Protein AF-0000000085154734 (afdb_homodimer)

Secondary structure (DSSP, 8-state):
-----SS-SSEEEEEEE--GGGB-TTSPBPHHHHHHHHHHHHHHHHHHHHSSEEEEEEE--EEE-SPPPTTPEEEEEEEEEEE-SSEEEEEEEEEEE---SS--TTTT-EEEEEEEEEEEEEE-TTS-B----TTSHHHHHHHHHS--/-----SS-SSEEEEEEE--GGGB-TTSPBPHHHHHHHHHHHHHHHHHHHHSSEEEEEEE--EEE-SPPPTTPEEEEEEEEEEE-SSEEEEEEEEEEE---SS--TTTT-EEEEEEEEEEEEEE-TTS-B----TTSHHHHHHHHHS--

Nearest PDB structures (foldseek):
  3bjk-assembly1_D  TM=9.223E-01  e=1.654E-17  Haemophilus influenzae Rd KW20
  1yli-assembly1_B  TM=9.249E-01  e=3.839E-17  Haemophilus influenzae
  3bjk-assembly1_F  TM=9.112E-01  e=1.849E-16  Haemophilus influenzae Rd KW20
  5dm5-assembly1_B  TM=9.601E-01  e=2.187E-15  Yersinia pestis
  2eis-assembly1_A  TM=9.337E-01  e=2.308E-11  Thermus thermophilus HB8

pLDDT: mean 90.32, std 15.54, range [29.62, 98.88]

Radius of gyration: 20.27 Å; Cα contacts (8 Å, |Δi|>4): 677; chains: 2; bounding box: 64×59×40 Å

Foldseek 3Di:
DPPPPQDDPADWQDKDFAAQVQDDPVQFRDPVVVVVRQVVSVQSLVCLQQVAHKDWDDKDDKDFDDTDHGGWIKTKGWDWDDDDFFKTKIKIWIKTQQCPPPPDPCRGRIDTGMIIIIMMGGAHPVRHGHTRDCPDPSNVVVVVPPDD/DPPPPQDDPADWQDKDFAAQVQDDPVQFRDPVVVVVRQVVSVQSLVCLQQVAHKDWDDKPDKDFDDTDHGGWIKTKGWDWDDDDFFKTKIKIWIKTQQCPPPPDPCNGRIDTGMIIIIMMGGAHPVRHGHTRDCPDPSNVVVVVPPDD

Sequence (296 aa):
MEEQPYAPAGELLLRTLAMPSDTNPNGDIFGGWIMSQMDIAGGILAKEISCARTVTVAVDSIVFIKPVSVGDVVCCHGKVIHIGTTSMKINLEVWTKKTSASGTAHAHERFLVTKAAFTYVAIDAMGKKQVIDKESPCFQEFMQNLPLMEEQPYAPAGELLLRTLAMPSDTNPNGDIFGGWIMSQMDIAGGILAKEISCARTVTVAVDSIVFIKPVSVGDVVCCHGKVIHIGTTSMKINLEVWTKKTSASGTAHAHERFLVTKAAFTYVAIDAMGKKQVIDKESPCFQEFMQNLPL

Solvent-accessible surface area (backbone atoms only — not comparable to full-atom values): 15811 Å² total; per-residue (Å²): 125,81,78,67,72,96,59,84,61,57,47,85,58,40,77,47,70,41,46,78,88,48,32,45,99,86,60,44,49,36,61,16,53,55,47,25,52,48,41,53,30,52,47,51,53,51,28,50,37,46,68,41,51,66,45,65,43,34,32,48,48,35,46,47,71,44,89,62,50,66,64,28,36,41,34,31,19,37,34,81,74,45,76,59,62,38,37,35,34,34,38,35,34,34,33,35,40,40,68,50,84,62,87,50,91,68,42,74,47,66,46,69,25,36,47,36,40,37,31,34,33,31,28,48,98,84,69,43,80,33,72,51,47,74,80,35,70,34,25,46,52,46,61,69,65,47,85,127,125,82,79,67,72,96,58,84,60,58,47,84,58,39,76,47,70,39,46,78,88,46,32,46,98,88,61,45,49,36,62,17,54,55,49,23,52,46,42,52,30,51,48,53,53,52,28,49,37,47,68,40,51,65,44,63,42,33,32,48,49,34,48,48,72,43,88,62,52,66,65,27,36,39,35,32,19,38,34,79,74,44,76,58,63,38,36,36,34,35,39,35,34,34,32,33,39,40,68,49,84,62,87,50,90,67,42,73,46,67,46,68,26,35,48,36,40,37,30,33,34,29,27,48,97,85,69,41,78,35,72,51,48,75,81,36,69,34,26,46,52,46,61,69,65,49,86,126

InterPro domains:
  IPR006683 Thioesterase domain [PF03061] (26-99)
  IPR029069 HotDog domain superfamily [SSF54637] (8-137)
  IPR033120 Hotdog acyl-CoA thioesterase (ACOT)-type domain [PS51770] (8-126)
  IPR040170 Cytosolic acyl coenzyme A thioester hydrolase [PTHR11049] (13-132)

Organism: Desulfotalea psychrophila (strain LSv54 / DSM 12343) (NCBI:txid177439)

Structure (mmCIF, N/CA/C/O backbone):
data_AF-0000000085154734-model_v1
#
loop_
_entity.id
_entity.type
_entity.pdbx_description
1 polymer 'Probable acyl CoA thioester hydrolase'
#
loop_
_atom_site.group_PDB
_atom_site.id
_atom_site.type_symbol
_atom_site.label_atom_id
_atom_site.label_alt_id
_atom_site.label_comp_id
_atom_site.label_asym_id
_atom_site.label_entity_id
_atom_site.label_seq_id
_atom_site.pdbx_PDB_ins_code
_atom_site.Cartn_x
_atom_site.Cartn_y
_atom_site.Cartn_z
_atom_site.occupancy
_atom_site.B_iso_or_equiv
_atom_site.auth_seq_id
_atom_site.auth_comp_id
_atom_site.auth_asym_id
_atom_site.auth_atom_id
_atom_site.pdbx_PDB_model_num
ATOM 1 N N . MET A 1 1 ? 17.969 2.697 -22 1 29.62 1 MET A N 1
ATOM 2 C CA . MET A 1 1 ? 17.5 2.396 -20.641 1 29.62 1 MET A CA 1
ATOM 3 C C . MET A 1 1 ? 17.891 3.512 -19.672 1 29.62 1 MET A C 1
ATOM 5 O O . MET A 1 1 ? 19.062 3.83 -19.516 1 29.62 1 MET A O 1
ATOM 9 N N . GLU A 1 2 ? 17.281 4.516 -19.469 1 37.12 2 GLU A N 1
ATOM 10 C CA . GLU A 1 2 ? 17.797 5.664 -18.734 1 37.12 2 GLU A CA 1
ATOM 11 C C . GLU A 1 2 ? 18.469 5.227 -17.438 1 37.12 2 GLU A C 1
ATOM 13 O O . GLU A 1 2 ? 17.984 4.332 -16.75 1 37.12 2 GLU A O 1
ATOM 18 N N . GLU A 1 3 ? 19.703 5.34 -17.281 1 42 3 GLU A N 1
ATOM 19 C CA . GLU A 1 3 ? 20.547 4.996 -16.141 1 42 3 GLU A CA 1
ATOM 20 C C . GLU A 1 3 ? 19.922 5.488 -14.836 1 42 3 GLU A C 1
ATOM 22 O O . GLU A 1 3 ? 19.625 6.676 -14.695 1 42 3 GLU A O 1
ATOM 27 N N . GLN A 1 4 ? 18.875 4.844 -14.289 1 51.34 4 GLN A N 1
ATOM 28 C CA . GLN A 1 4 ? 18.312 5.203 -12.984 1 51.34 4 GLN 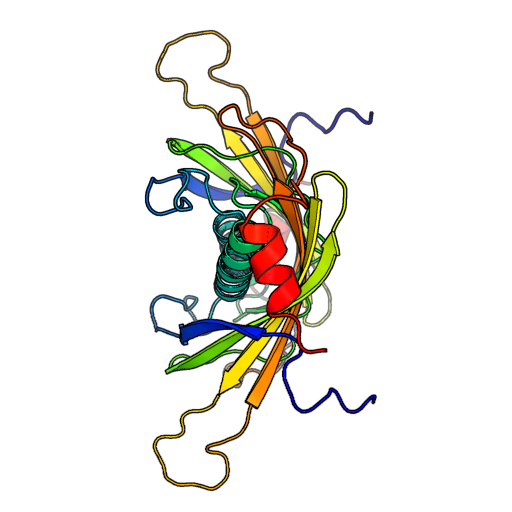A CA 1
ATOM 29 C C . GLN A 1 4 ? 19.391 5.727 -12.047 1 51.34 4 GLN A C 1
ATOM 31 O O . GLN A 1 4 ? 20.484 5.168 -11.984 1 51.34 4 GLN A O 1
ATOM 36 N N . PRO A 1 5 ? 19.281 6.98 -11.75 1 56.91 5 PRO A N 1
ATOM 37 C CA . PRO A 1 5 ? 20.297 7.465 -10.812 1 56.91 5 PRO A CA 1
ATOM 38 C C . PRO A 1 5 ? 20.609 6.453 -9.711 1 56.91 5 PRO A C 1
ATOM 40 O O . PRO A 1 5 ? 19.719 5.703 -9.289 1 56.91 5 PRO A O 1
ATOM 43 N N . TYR A 1 6 ? 21.875 6.039 -9.516 1 65.62 6 TYR A N 1
ATOM 44 C CA . TYR A 1 6 ? 22.438 5.09 -8.562 1 65.62 6 TYR A CA 1
ATOM 45 C C . TYR A 1 6 ? 22.266 5.598 -7.133 1 65.62 6 TYR A C 1
ATOM 47 O O . TYR A 1 6 ? 22.875 5.051 -6.203 1 65.62 6 TYR A O 1
ATOM 55 N N . ALA A 1 7 ? 21.375 6.848 -7.031 1 81.12 7 ALA A N 1
ATOM 56 C CA . ALA A 1 7 ? 21.234 7.316 -5.656 1 81.12 7 ALA A CA 1
ATOM 57 C C . ALA A 1 7 ? 19.797 7.73 -5.375 1 81.12 7 ALA A C 1
ATOM 59 O O . ALA A 1 7 ? 19.094 8.25 -6.258 1 81.12 7 ALA A O 1
ATOM 60 N N . PRO A 1 8 ? 19.375 7.543 -4.223 1 88.19 8 PRO A N 1
ATOM 61 C CA . PRO A 1 8 ? 18.016 7.91 -3.848 1 88.19 8 PRO A CA 1
ATOM 62 C C . PRO A 1 8 ? 17.75 9.406 -3.979 1 88.19 8 PRO A C 1
ATOM 64 O O . PRO A 1 8 ? 18.656 10.219 -3.764 1 88.19 8 PRO A O 1
ATOM 67 N N . ALA A 1 9 ? 16.578 9.773 -4.43 1 88.06 9 ALA A N 1
ATOM 68 C CA . ALA A 1 9 ? 16.156 11.164 -4.465 1 88.06 9 ALA A CA 1
ATOM 69 C C . ALA A 1 9 ? 15.445 11.555 -3.168 1 88.06 9 ALA A C 1
ATOM 71 O O . ALA A 1 9 ? 14.602 10.812 -2.668 1 88.06 9 ALA A O 1
ATOM 72 N N . GLY A 1 10 ? 15.867 12.641 -2.607 1 91.81 10 GLY A N 1
ATOM 73 C CA . GLY A 1 10 ? 15.203 13.148 -1.417 1 91.81 10 GLY A CA 1
ATOM 74 C C . GLY A 1 10 ? 15.914 12.773 -0.131 1 91.81 10 GLY A C 1
ATOM 75 O O . GLY A 1 10 ? 17.062 12.336 -0.159 1 91.81 10 GLY A O 1
ATOM 76 N N . GLU A 1 11 ? 15.375 13.023 0.97 1 94.62 11 GLU A N 1
ATOM 77 C CA . GLU A 1 11 ? 15.961 12.789 2.283 1 94.62 11 GLU A CA 1
ATOM 78 C C . GLU A 1 11 ? 15.539 11.438 2.85 1 94.62 11 GLU A C 1
ATOM 80 O O . GLU A 1 11 ? 14.445 10.953 2.553 1 94.62 11 GLU A O 1
ATOM 85 N N . LEU A 1 12 ? 16.406 10.844 3.674 1 96.81 12 LEU A N 1
ATOM 86 C CA . LEU A 1 12 ? 16.062 9.609 4.379 1 96.81 12 LEU A CA 1
ATOM 87 C C . LEU A 1 12 ? 14.992 9.859 5.43 1 96.81 12 LEU A C 1
ATOM 89 O O . LEU A 1 12 ? 15.203 10.633 6.367 1 96.81 12 LEU A O 1
ATOM 93 N N . LEU A 1 13 ? 13.867 9.156 5.227 1 98.19 13 LEU A N 1
ATOM 94 C CA . LEU A 1 13 ? 12.734 9.391 6.113 1 98.19 13 LEU A CA 1
ATOM 95 C C . LEU A 1 13 ? 12.547 8.219 7.07 1 98.19 13 LEU A C 1
ATOM 97 O O . LEU A 1 13 ? 12.031 8.398 8.18 1 98.19 13 LEU A O 1
ATOM 101 N N . LEU A 1 14 ? 12.906 7.039 6.648 1 98.12 14 LEU A N 1
ATOM 102 C CA . LEU A 1 14 ? 12.711 5.812 7.41 1 98.12 14 LEU A CA 1
ATOM 103 C C . LEU A 1 14 ? 13.758 4.766 7.039 1 98.12 14 LEU A C 1
ATOM 105 O O . LEU A 1 14 ? 14.078 4.594 5.859 1 98.12 14 LEU A O 1
ATOM 109 N N . ARG A 1 15 ? 14.328 4.18 8.047 1 97.88 15 ARG A N 1
ATOM 110 C CA . ARG A 1 15 ? 15.258 3.061 7.891 1 97.88 15 ARG A CA 1
ATOM 111 C C . ARG A 1 15 ? 14.898 1.916 8.828 1 97.88 15 ARG A C 1
ATOM 113 O O . ARG A 1 15 ? 14.758 2.119 10.039 1 97.88 15 ARG A O 1
ATOM 120 N N . THR A 1 16 ? 14.75 0.745 8.227 1 98 16 THR A N 1
ATOM 121 C CA . THR A 1 16 ? 14.336 -0.388 9.047 1 98 16 THR A CA 1
ATOM 122 C C . THR A 1 16 ? 14.891 -1.694 8.484 1 98 16 THR A C 1
ATOM 124 O O . THR A 1 16 ? 15.516 -1.703 7.418 1 98 16 THR A O 1
ATOM 127 N N . LEU A 1 17 ? 14.758 -2.775 9.242 1 96.94 17 LEU A N 1
ATOM 128 C CA . LEU A 1 17 ? 15.18 -4.113 8.828 1 96.94 17 LEU A CA 1
ATOM 129 C C . LEU A 1 17 ? 13.977 -4.953 8.414 1 96.94 17 LEU A C 1
ATOM 131 O O . LEU A 1 17 ? 12.969 -5 9.133 1 96.94 17 LEU A O 1
ATOM 135 N N . ALA A 1 18 ? 14.023 -5.539 7.227 1 97.31 18 ALA A N 1
ATOM 136 C CA . ALA A 1 18 ? 13 -6.5 6.828 1 97.31 18 ALA A CA 1
ATOM 137 C C . ALA A 1 18 ? 13.086 -7.773 7.664 1 97.31 18 ALA A C 1
ATOM 139 O O . ALA A 1 18 ? 14.141 -8.414 7.723 1 97.31 18 ALA A O 1
ATOM 140 N N . MET A 1 19 ? 11.992 -8.164 8.25 1 97.88 19 MET A N 1
ATOM 141 C CA . MET A 1 19 ? 11.992 -9.266 9.211 1 97.88 19 MET A CA 1
ATOM 142 C C . MET A 1 19 ? 11.164 -10.438 8.711 1 97.88 19 MET A C 1
ATOM 144 O O . MET A 1 19 ? 10.344 -10.281 7.801 1 97.88 19 MET A O 1
ATOM 148 N N . PRO A 1 20 ? 11.336 -11.695 9.273 1 97.75 20 PRO A N 1
ATOM 149 C CA . PRO A 1 20 ? 10.547 -12.859 8.859 1 97.75 20 PRO A CA 1
ATOM 150 C C . PRO A 1 20 ? 9.047 -12.641 9 1 97.75 20 PRO A C 1
ATOM 152 O O . PRO A 1 20 ? 8.258 -13.18 8.219 1 97.75 20 PRO A O 1
ATOM 155 N N . SER A 1 21 ? 8.625 -11.812 9.961 1 97.44 21 SER A N 1
ATOM 156 C CA . SER A 1 21 ? 7.211 -11.539 10.195 1 97.44 21 SER A CA 1
ATOM 157 C C . SER A 1 21 ? 6.605 -10.711 9.07 1 97.44 21 SER A C 1
ATOM 159 O O . SER A 1 21 ? 5.387 -10.578 8.977 1 97.44 21 SER A O 1
ATOM 161 N N . ASP A 1 22 ? 7.438 -10.148 8.242 1 97.81 22 ASP A N 1
ATOM 162 C CA . ASP A 1 22 ? 6.984 -9.273 7.164 1 97.81 22 ASP A CA 1
ATOM 163 C C . ASP A 1 22 ? 6.805 -10.055 5.863 1 97.81 22 ASP A C 1
ATOM 165 O O . ASP A 1 22 ? 6.551 -9.469 4.812 1 97.81 22 ASP A O 1
ATOM 169 N N . THR A 1 23 ? 6.902 -11.375 5.945 1 97.19 23 THR A N 1
ATOM 170 C CA . THR A 1 23 ? 6.914 -12.203 4.742 1 97.19 23 THR A CA 1
ATOM 171 C C . THR A 1 23 ? 5.547 -12.844 4.516 1 97.19 23 THR A C 1
ATOM 173 O O . THR A 1 23 ? 4.746 -12.961 5.445 1 97.19 23 THR A O 1
ATOM 176 N N . ASN A 1 24 ? 5.316 -13.195 3.285 1 94.19 24 ASN A N 1
ATOM 177 C CA . ASN A 1 24 ? 4.227 -14.102 2.941 1 94.19 24 ASN A CA 1
ATOM 178 C C . ASN A 1 24 ? 4.574 -15.547 3.271 1 94.19 24 ASN A C 1
ATOM 180 O O . ASN A 1 24 ? 5.66 -15.828 3.783 1 94.19 24 ASN A O 1
ATOM 184 N N . PRO A 1 25 ? 3.631 -16.453 3.055 1 91.5 25 PRO A N 1
ATOM 185 C CA . PRO A 1 25 ? 3.885 -17.844 3.436 1 91.5 25 PRO A CA 1
ATOM 186 C C . PRO A 1 25 ? 5.074 -18.453 2.693 1 91.5 25 PRO A C 1
ATOM 188 O O . PRO A 1 25 ? 5.656 -19.438 3.154 1 91.5 25 PRO A O 1
ATOM 191 N N . ASN A 1 26 ? 5.477 -17.859 1.581 1 90.62 26 ASN A N 1
ATOM 192 C CA . ASN A 1 26 ? 6.574 -18.391 0.783 1 90.62 26 ASN A CA 1
ATOM 193 C C . ASN A 1 26 ? 7.914 -17.797 1.202 1 90.62 26 ASN A C 1
ATOM 195 O O . ASN A 1 26 ? 8.953 -18.125 0.625 1 90.62 26 ASN A O 1
ATOM 199 N N . GLY A 1 27 ? 7.895 -16.828 2.133 1 92.06 27 GLY A N 1
ATOM 200 C CA . GLY A 1 27 ? 9.125 -16.25 2.645 1 92.06 27 GLY A CA 1
ATOM 201 C C . GLY A 1 27 ? 9.523 -14.961 1.933 1 92.06 27 GLY A C 1
ATOM 202 O O . GLY A 1 27 ? 10.594 -14.406 2.191 1 92.06 27 GLY A O 1
ATOM 203 N N . ASP A 1 28 ? 8.742 -14.508 1.041 1 92.44 28 ASP A N 1
ATOM 204 C CA . ASP A 1 28 ? 8.992 -13.242 0.364 1 92.44 28 ASP A CA 1
ATOM 205 C C . ASP A 1 28 ? 8.352 -12.078 1.123 1 92.44 28 ASP A C 1
ATOM 207 O O . ASP A 1 28 ? 7.258 -12.211 1.669 1 92.44 28 ASP A O 1
ATOM 211 N N . ILE A 1 29 ? 9.094 -10.953 1.182 1 97.19 29 ILE A N 1
ATOM 212 C CA . ILE A 1 29 ? 8.523 -9.781 1.835 1 97.19 29 ILE A CA 1
ATOM 213 C C . ILE A 1 29 ? 7.281 -9.32 1.079 1 97.19 29 ILE A C 1
ATOM 215 O O . ILE A 1 29 ? 7.305 -9.188 -0.148 1 97.19 29 ILE A O 1
ATOM 219 N N . PHE A 1 30 ? 6.199 -9.062 1.764 1 97.88 30 PHE A N 1
ATOM 220 C CA . PHE A 1 30 ? 4.949 -8.609 1.165 1 97.88 30 PHE A CA 1
ATOM 221 C C . PHE A 1 30 ? 5.129 -7.254 0.496 1 97.88 30 PHE A C 1
ATOM 223 O O . PHE A 1 30 ? 5.695 -6.332 1.088 1 97.88 30 PHE A O 1
ATOM 230 N N . GLY A 1 31 ? 4.586 -7.102 -0.761 1 98.25 31 GLY A N 1
ATOM 231 C CA . GLY A 1 31 ? 4.508 -5.766 -1.328 1 98.25 31 GLY A CA 1
ATOM 232 C C . GLY A 1 31 ? 3.736 -4.793 -0.459 1 98.25 31 GLY A C 1
ATOM 233 O O . GLY A 1 31 ? 4.059 -3.604 -0.411 1 98.25 31 GLY A O 1
ATOM 234 N N . GLY A 1 32 ? 2.73 -5.285 0.176 1 98.69 32 GLY A N 1
ATOM 235 C CA . GLY A 1 32 ? 1.928 -4.484 1.087 1 98.69 32 GLY A CA 1
ATOM 236 C C . GLY A 1 32 ? 2.729 -3.914 2.242 1 98.69 32 GLY A C 1
ATOM 237 O O . GLY A 1 32 ? 2.471 -2.793 2.689 1 98.69 32 GLY A O 1
ATOM 238 N N . TRP A 1 33 ? 3.625 -4.676 2.744 1 98.69 33 TRP A N 1
ATOM 239 C CA . TRP A 1 33 ? 4.484 -4.188 3.818 1 98.69 33 TRP A CA 1
ATOM 240 C C . TRP A 1 33 ? 5.352 -3.029 3.34 1 98.69 33 TRP A C 1
ATOM 242 O O . TRP A 1 33 ? 5.496 -2.023 4.039 1 98.69 33 TRP A O 1
ATOM 252 N N . ILE A 1 34 ? 5.926 -3.131 2.189 1 98.75 34 ILE A N 1
ATOM 253 C CA . ILE A 1 34 ? 6.727 -2.066 1.593 1 98.75 34 ILE A CA 1
ATOM 254 C C . ILE A 1 34 ? 5.883 -0.8 1.46 1 98.75 34 ILE A C 1
ATOM 256 O O . ILE A 1 34 ? 6.32 0.289 1.837 1 98.75 34 ILE A O 1
ATOM 260 N N . MET A 1 35 ? 4.668 -0.939 0.946 1 98.81 35 MET A N 1
ATOM 261 C CA . MET A 1 35 ? 3.766 0.198 0.785 1 98.81 35 MET A CA 1
ATOM 262 C C . MET A 1 35 ? 3.457 0.843 2.133 1 98.81 35 MET A C 1
ATOM 264 O O . MET A 1 35 ? 3.328 2.064 2.225 1 98.81 35 MET A O 1
ATOM 268 N N . SER A 1 36 ? 3.336 0.012 3.125 1 98.75 36 SER A N 1
ATOM 269 C CA . SER A 1 36 ? 3.084 0.524 4.469 1 98.75 36 SER A CA 1
ATOM 270 C C . SER A 1 36 ? 4.258 1.353 4.977 1 98.75 36 SER A C 1
ATOM 272 O O . SER A 1 36 ? 4.066 2.408 5.578 1 98.75 36 SER A O 1
ATOM 274 N N . GLN A 1 37 ? 5.504 0.859 4.75 1 98.69 37 GLN A N 1
ATOM 275 C CA . GLN A 1 37 ? 6.68 1.642 5.121 1 98.69 37 GLN A CA 1
ATOM 276 C C . GLN A 1 37 ? 6.688 2.992 4.41 1 98.69 37 GLN A C 1
ATOM 278 O O . GLN A 1 37 ? 7.016 4.016 5.016 1 98.69 37 GLN A O 1
ATOM 283 N N . MET A 1 38 ? 6.332 2.994 3.143 1 98.88 38 MET A N 1
ATOM 284 C CA . MET A 1 38 ? 6.27 4.234 2.377 1 98.88 38 MET A CA 1
ATOM 285 C C . MET A 1 38 ? 5.27 5.207 2.994 1 98.88 38 MET A C 1
ATOM 287 O O . MET A 1 38 ? 5.57 6.387 3.168 1 98.88 38 MET A O 1
ATOM 291 N N . ASP A 1 39 ? 4.125 4.719 3.322 1 98.88 39 ASP A N 1
ATOM 292 C CA . ASP A 1 39 ? 3.068 5.551 3.893 1 98.88 39 ASP A CA 1
ATOM 293 C C . ASP A 1 39 ? 3.506 6.152 5.227 1 98.88 39 ASP A C 1
ATOM 295 O O . ASP A 1 39 ? 3.213 7.316 5.516 1 98.88 39 ASP A O 1
ATOM 299 N N . ILE A 1 40 ? 4.184 5.348 6.078 1 98.62 40 ILE A N 1
ATOM 300 C CA . ILE A 1 40 ? 4.719 5.84 7.344 1 98.62 40 ILE A CA 1
ATOM 301 C C . ILE A 1 40 ? 5.734 6.949 7.078 1 98.62 40 ILE A C 1
ATOM 303 O O . ILE A 1 40 ? 5.633 8.039 7.648 1 98.62 40 ILE A O 1
ATOM 307 N N . ALA A 1 41 ? 6.645 6.73 6.164 1 98.69 41 ALA A N 1
ATOM 308 C CA . ALA A 1 41 ? 7.688 7.699 5.824 1 98.69 41 ALA A CA 1
ATOM 309 C C . ALA A 1 41 ? 7.078 8.992 5.297 1 98.69 41 ALA A C 1
ATOM 311 O O . ALA A 1 41 ? 7.426 10.086 5.766 1 98.69 41 ALA A O 1
ATOM 312 N N . GLY A 1 42 ? 6.207 8.852 4.332 1 98.56 42 GLY A N 1
ATOM 313 C CA . GLY A 1 42 ? 5.555 10.031 3.785 1 98.56 42 GLY A CA 1
ATOM 314 C C . GLY A 1 42 ? 4.758 10.805 4.816 1 98.56 42 GLY A C 1
ATOM 315 O O . GLY A 1 42 ? 4.758 12.039 4.816 1 98.56 42 GLY A O 1
ATOM 316 N N . GLY A 1 43 ? 4.051 10.062 5.68 1 98 43 GLY A N 1
ATOM 317 C CA . GLY A 1 43 ? 3.299 10.695 6.754 1 98 43 GLY A CA 1
ATOM 318 C C . GLY A 1 43 ? 4.172 11.508 7.695 1 98 43 GLY A C 1
ATOM 319 O O . GLY A 1 43 ? 3.775 12.578 8.148 1 98 43 GLY A O 1
ATOM 320 N N . ILE A 1 44 ? 5.309 10.969 8.039 1 97.38 44 ILE A N 1
ATOM 321 C CA . ILE A 1 44 ? 6.266 11.672 8.891 1 97.38 44 ILE A CA 1
ATOM 322 C C . ILE A 1 44 ? 6.625 13.016 8.258 1 97.38 44 ILE A C 1
ATOM 324 O O . ILE A 1 44 ? 6.539 14.055 8.914 1 97.38 44 ILE A O 1
ATOM 328 N N . LEU A 1 45 ? 7 13.008 7.004 1 97.88 45 LEU A N 1
ATOM 329 C CA . LEU A 1 45 ? 7.398 14.234 6.32 1 97.88 45 LEU A CA 1
ATOM 330 C C . LEU A 1 45 ? 6.227 15.203 6.207 1 97.88 45 LEU A C 1
ATOM 332 O O . LEU A 1 45 ? 6.387 16.406 6.441 1 97.88 45 LEU A O 1
ATOM 336 N N . ALA A 1 46 ? 5.074 14.695 5.855 1 97.94 46 ALA A N 1
ATOM 337 C CA . ALA A 1 46 ? 3.885 15.531 5.738 1 97.94 46 ALA A CA 1
ATOM 338 C C . ALA A 1 46 ? 3.596 16.25 7.051 1 97.94 46 ALA A C 1
ATOM 340 O O . ALA A 1 46 ? 3.266 17.438 7.055 1 97.94 46 ALA A O 1
ATOM 341 N N . LYS A 1 47 ? 3.707 15.516 8.102 1 96.44 47 LYS A N 1
ATOM 342 C CA . LYS A 1 47 ? 3.477 16.094 9.422 1 96.44 47 LYS A CA 1
ATOM 343 C C . LYS A 1 47 ? 4.527 17.156 9.742 1 96.44 47 LYS A C 1
ATOM 345 O O . LYS A 1 47 ? 4.203 18.219 10.289 1 96.44 47 LYS A O 1
ATOM 350 N N . GLU A 1 48 ? 5.797 16.906 9.438 1 95.94 48 GLU A N 1
ATOM 351 C CA . GLU A 1 48 ? 6.883 17.844 9.695 1 95.94 48 GLU A CA 1
ATOM 352 C C . GLU A 1 48 ? 6.656 19.156 8.953 1 95.94 48 GLU A C 1
ATOM 354 O O . GLU A 1 48 ? 6.996 20.234 9.453 1 95.94 48 GLU A O 1
ATOM 359 N N . ILE A 1 49 ? 6.102 19.109 7.832 1 97 49 ILE A N 1
ATOM 360 C CA . ILE A 1 49 ? 5.883 20.297 7.004 1 97 49 ILE A CA 1
ATOM 361 C C . ILE A 1 49 ? 4.656 21.047 7.508 1 97 49 ILE A C 1
ATOM 363 O O . ILE A 1 49 ? 4.691 22.281 7.641 1 97 49 ILE A O 1
ATOM 367 N N . SER A 1 50 ? 3.58 20.359 7.812 1 96.81 50 SER A N 1
ATOM 368 C CA . SER A 1 50 ? 2.287 21 8.031 1 96.81 50 SER A CA 1
ATOM 369 C C . SER A 1 50 ? 2.049 21.281 9.508 1 96.81 50 SER A C 1
ATOM 371 O O . SER A 1 50 ? 1.158 22.062 9.867 1 96.81 50 SER A O 1
ATOM 373 N N . CYS A 1 51 ? 2.727 20.625 10.375 1 95.31 51 CYS A N 1
ATOM 374 C CA . CYS A 1 51 ? 2.484 20.656 11.812 1 95.31 51 CYS A CA 1
ATOM 375 C C . CYS A 1 51 ? 1.045 20.281 12.133 1 95.31 51 CYS A C 1
ATOM 377 O O . CYS A 1 51 ? 0.45 20.812 13.062 1 95.31 51 CYS A O 1
ATOM 379 N N . ALA A 1 52 ? 0.487 19.453 11.305 1 95.38 52 ALA A N 1
ATOM 380 C CA . ALA A 1 52 ? -0.916 19.078 11.438 1 95.38 52 ALA A CA 1
ATOM 381 C C . ALA A 1 52 ? -1.094 17.578 11.234 1 95.38 52 ALA A C 1
ATOM 383 O O . ALA A 1 52 ? -0.172 16.891 10.781 1 95.38 52 ALA A O 1
ATOM 384 N N . ARG A 1 53 ? -2.283 17.078 11.68 1 95.62 53 ARG A N 1
ATOM 385 C CA . ARG A 1 53 ? -2.674 15.742 11.25 1 95.62 53 ARG A CA 1
ATOM 386 C C . ARG A 1 53 ? -2.803 15.664 9.734 1 95.62 53 ARG A C 1
ATOM 388 O O . ARG A 1 53 ? -3.246 16.625 9.094 1 95.62 53 ARG A O 1
ATOM 395 N N . THR A 1 54 ? -2.363 14.57 9.234 1 97.38 54 THR A N 1
ATOM 396 C CA . THR A 1 54 ? -2.475 14.375 7.793 1 97.38 54 THR A CA 1
ATOM 397 C C . THR A 1 54 ? -3.049 13 7.477 1 97.38 54 THR A C 1
ATOM 399 O O . THR A 1 54 ? -2.916 12.062 8.273 1 97.38 54 THR A O 1
ATOM 402 N N . VAL A 1 55 ? -3.779 12.844 6.363 1 97.56 55 VAL A N 1
ATOM 403 C CA 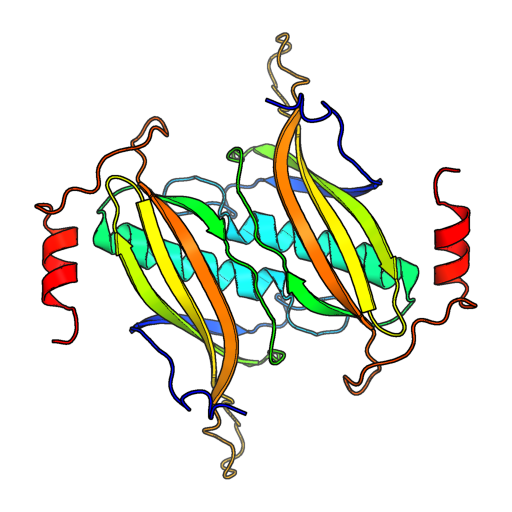. VAL A 1 55 ? -4.316 11.578 5.879 1 97.56 55 VAL A CA 1
ATOM 404 C C . VAL A 1 55 ? -3.887 11.344 4.434 1 97.56 55 VAL A C 1
ATOM 406 O O . VAL A 1 55 ? -3.77 12.297 3.656 1 97.56 55 VAL A O 1
ATOM 409 N N . THR A 1 56 ? -3.609 10.133 4.137 1 98.06 56 THR A N 1
ATOM 410 C CA . THR A 1 56 ? -3.332 9.766 2.752 1 98.06 56 THR A CA 1
ATOM 411 C C . THR A 1 56 ? -4.613 9.781 1.924 1 98.06 56 THR A C 1
ATOM 413 O O . THR A 1 56 ? -5.578 9.086 2.256 1 98.06 56 THR A O 1
ATOM 416 N N . VAL A 1 57 ? -4.609 10.531 0.806 1 98.25 57 VAL A N 1
ATOM 417 C CA . VAL A 1 57 ? -5.84 10.594 0.021 1 98.25 57 VAL A CA 1
ATOM 418 C C . VAL A 1 57 ? -5.641 9.867 -1.307 1 98.25 57 VAL A C 1
ATOM 420 O O . VAL A 1 57 ? -6.609 9.438 -1.936 1 98.25 57 VAL A O 1
ATOM 423 N N . ALA A 1 58 ? -4.398 9.758 -1.72 1 98.62 58 ALA A N 1
ATOM 424 C CA . ALA A 1 58 ? -4.145 9.086 -2.99 1 98.62 58 ALA A CA 1
ATOM 425 C C . ALA A 1 58 ? -2.699 8.602 -3.08 1 98.62 58 ALA A C 1
ATOM 427 O O . ALA A 1 58 ? -1.807 9.188 -2.463 1 98.62 58 ALA A O 1
ATOM 428 N N . VAL A 1 59 ? -2.531 7.555 -3.801 1 98.81 59 VAL A N 1
ATOM 429 C CA . VAL A 1 59 ? -1.218 7.027 -4.16 1 98.81 59 VAL A CA 1
ATOM 430 C C . VAL A 1 59 ? -1.163 6.75 -5.66 1 98.81 59 VAL A C 1
ATOM 432 O O . VAL A 1 59 ? -2.031 6.062 -6.203 1 98.81 59 VAL A O 1
ATOM 435 N N . ASP A 1 60 ? -0.157 7.344 -6.32 1 98.62 60 ASP A N 1
ATOM 436 C CA . ASP A 1 60 ? 0.039 7.02 -7.73 1 98.62 60 ASP A CA 1
ATOM 437 C C . ASP A 1 60 ? 0.41 5.551 -7.91 1 98.62 60 ASP A C 1
ATOM 439 O O . ASP A 1 60 ? 0.663 4.844 -6.934 1 98.62 60 ASP A O 1
ATOM 443 N N . SER A 1 61 ? 0.422 5.125 -9.172 1 98.5 61 SER A N 1
ATOM 444 C CA . SER A 1 61 ? 0.74 3.727 -9.453 1 98.5 61 SER A CA 1
ATOM 445 C C . SER A 1 61 ? 2.113 3.354 -8.906 1 98.5 61 SER A C 1
ATOM 447 O O . SER A 1 61 ? 3.031 4.176 -8.898 1 98.5 61 SER A O 1
ATOM 449 N N . ILE A 1 62 ? 2.219 2.148 -8.492 1 98.44 62 ILE A N 1
ATOM 450 C CA . ILE A 1 62 ? 3.445 1.604 -7.926 1 98.44 62 ILE A CA 1
ATOM 451 C C . ILE A 1 62 ? 3.932 0.43 -8.773 1 98.44 62 ILE A C 1
ATOM 453 O O . ILE A 1 62 ? 3.148 -0.457 -9.125 1 98.44 62 ILE A O 1
ATOM 457 N N . VAL A 1 63 ? 5.191 0.499 -9.078 1 98.19 63 VAL A N 1
ATOM 458 C CA . VAL A 1 63 ? 5.836 -0.642 -9.719 1 98.19 63 VAL A CA 1
ATOM 459 C C . VAL A 1 63 ? 6.93 -1.199 -8.812 1 98.19 63 VAL A C 1
ATOM 461 O O . VAL A 1 63 ? 7.82 -0.462 -8.383 1 98.19 63 VAL A O 1
ATOM 464 N N . PHE A 1 64 ? 6.777 -2.455 -8.516 1 97.88 64 PHE A N 1
ATOM 465 C CA . PHE A 1 64 ? 7.812 -3.115 -7.73 1 97.88 64 PHE A CA 1
ATOM 466 C C . PHE A 1 64 ? 8.914 -3.656 -8.633 1 97.88 64 PHE A C 1
ATOM 468 O O . PHE A 1 64 ? 8.734 -4.676 -9.305 1 97.88 64 PHE A O 1
ATOM 475 N N . ILE A 1 65 ? 10.102 -3.059 -8.508 1 96.06 65 ILE A N 1
ATOM 476 C CA . ILE A 1 65 ? 11.188 -3.271 -9.453 1 96.06 65 ILE A CA 1
ATOM 477 C C . ILE A 1 65 ? 12.016 -4.48 -9.031 1 96.06 65 ILE A C 1
ATOM 479 O O . ILE A 1 65 ? 12.312 -5.355 -9.844 1 96.06 65 ILE A O 1
ATOM 483 N N . LYS A 1 66 ? 12.391 -4.523 -7.738 1 93.38 66 LYS A N 1
ATOM 484 C CA . LYS A 1 66 ? 13.18 -5.625 -7.184 1 93.38 66 LYS A CA 1
ATOM 485 C C . LYS A 1 66 ? 12.594 -6.094 -5.852 1 93.38 66 LYS A C 1
ATOM 487 O O . LYS A 1 66 ? 12.117 -5.285 -5.055 1 93.38 66 LYS A O 1
ATOM 492 N N . PRO A 1 67 ? 12.734 -7.375 -5.641 1 93.19 67 PRO A N 1
ATOM 493 C CA . PRO A 1 67 ? 12.234 -7.883 -4.359 1 93.19 67 PRO A CA 1
ATOM 494 C C . PRO A 1 67 ? 13.156 -7.555 -3.191 1 93.19 67 PRO A C 1
ATOM 496 O O . PRO A 1 67 ? 14.344 -7.281 -3.395 1 93.19 67 PRO A O 1
ATOM 4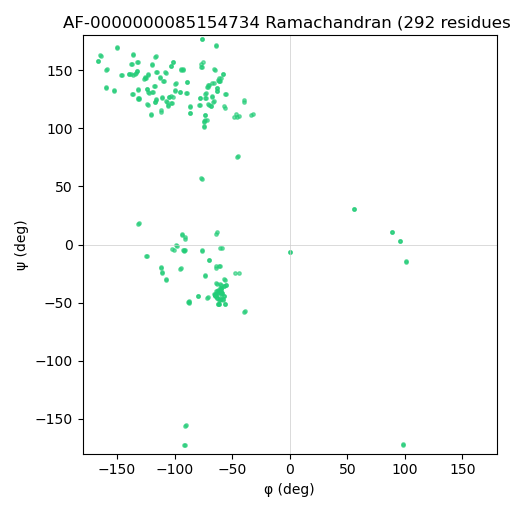99 N N . VAL A 1 68 ? 12.562 -7.461 -1.991 1 94.88 68 VAL A N 1
ATOM 500 C CA . VAL A 1 68 ? 13.297 -7.312 -0.741 1 94.88 68 VAL A CA 1
ATOM 501 C C . VAL A 1 68 ? 13.414 -8.664 -0.042 1 94.88 68 VAL A C 1
ATOM 503 O O . VAL A 1 68 ? 12.461 -9.445 -0.031 1 94.88 68 VAL A O 1
ATOM 506 N N . SER A 1 69 ? 14.586 -8.969 0.533 1 93.31 69 SER A N 1
ATOM 507 C CA . SER A 1 69 ? 14.789 -10.195 1.292 1 93.31 69 SER A CA 1
ATOM 508 C C . SER A 1 69 ? 14.781 -9.93 2.793 1 93.31 69 SER A C 1
ATOM 510 O O . SER A 1 69 ? 15.109 -8.828 3.234 1 93.31 69 SER A O 1
ATOM 512 N N . VAL A 1 70 ? 14.414 -10.992 3.463 1 95.44 70 VAL A N 1
ATOM 513 C CA . VAL A 1 70 ? 14.562 -10.906 4.91 1 95.44 70 VAL A CA 1
ATOM 514 C C . VAL A 1 70 ? 16 -10.562 5.266 1 95.44 70 VAL A C 1
ATOM 516 O O . VAL A 1 70 ? 16.938 -11.133 4.699 1 95.44 70 VAL A O 1
ATOM 519 N N . GLY A 1 71 ? 16.219 -9.562 6.094 1 93.94 71 GLY A N 1
ATOM 520 C CA . GLY A 1 71 ? 17.547 -9.164 6.512 1 93.94 71 GLY A CA 1
ATOM 521 C C . GLY A 1 71 ? 18.062 -7.938 5.773 1 93.94 71 GLY A C 1
ATOM 522 O O . GLY A 1 71 ? 19.047 -7.324 6.188 1 93.94 71 GLY A O 1
ATOM 523 N N . ASP A 1 72 ? 17.438 -7.578 4.691 1 94.06 72 ASP A N 1
ATOM 524 C CA . ASP A 1 72 ? 17.812 -6.363 3.982 1 94.06 72 ASP A CA 1
ATOM 525 C C . ASP A 1 72 ? 17.516 -5.121 4.816 1 94.06 72 ASP A C 1
ATOM 527 O O . ASP A 1 72 ? 16.5 -5.059 5.5 1 94.06 72 ASP A O 1
ATOM 531 N N . VAL A 1 73 ? 18.438 -4.156 4.797 1 96.44 73 VAL A N 1
ATOM 532 C CA . VAL A 1 73 ? 18.125 -2.83 5.32 1 96.44 73 VAL A CA 1
ATOM 533 C C . VAL A 1 73 ? 17.297 -2.051 4.309 1 96.44 73 VAL A C 1
ATOM 535 O O . VAL A 1 73 ? 17.719 -1.839 3.174 1 96.44 73 VAL A O 1
ATOM 538 N N . VAL A 1 74 ? 16.062 -1.647 4.707 1 96.94 74 VAL A N 1
ATOM 539 C CA . VAL A 1 74 ? 15.125 -0.951 3.844 1 96.94 74 VAL A CA 1
ATOM 540 C C . VAL A 1 74 ? 15.117 0.54 4.176 1 96.94 74 VAL A C 1
ATOM 542 O O . VAL A 1 74 ? 14.852 0.928 5.312 1 96.94 74 VAL A O 1
ATOM 545 N N . CYS A 1 75 ? 15.43 1.364 3.152 1 97.81 75 CYS A N 1
ATOM 546 C CA . CYS A 1 75 ? 15.5 2.814 3.297 1 97.81 75 CYS A CA 1
ATOM 547 C C . CYS A 1 75 ? 14.445 3.502 2.441 1 97.81 75 CYS A C 1
ATOM 549 O O . CYS A 1 75 ? 14.383 3.281 1.231 1 97.81 75 CYS A O 1
ATOM 551 N N . CYS A 1 76 ? 13.625 4.328 3.064 1 98.31 76 CYS A N 1
ATOM 552 C CA . CYS A 1 76 ? 12.641 5.125 2.346 1 98.31 76 CYS A CA 1
ATOM 553 C C . CYS A 1 76 ? 13.062 6.586 2.273 1 98.31 76 CYS A C 1
ATOM 555 O O . CYS A 1 76 ? 13.266 7.23 3.305 1 98.31 76 CYS A O 1
ATOM 557 N N . HIS A 1 77 ? 13.219 7.031 1.08 1 97.81 77 HIS A N 1
ATOM 558 C CA . HIS A 1 77 ? 13.562 8.422 0.817 1 97.81 77 HIS A CA 1
ATOM 559 C C . HIS A 1 77 ? 12.367 9.188 0.247 1 97.81 77 HIS A C 1
ATOM 561 O O . HIS A 1 77 ? 11.555 8.617 -0.483 1 97.81 77 HIS A O 1
ATOM 567 N N . GLY A 1 78 ? 12.297 10.461 0.565 1 97.62 78 GLY A N 1
ATOM 568 C CA . GLY A 1 78 ? 11.164 11.242 0.108 1 97.62 78 GLY A CA 1
ATOM 569 C C . GLY A 1 78 ? 11.547 12.641 -0.354 1 97.62 78 GLY A C 1
ATOM 570 O O . GLY A 1 78 ? 12.492 13.234 0.168 1 97.62 78 GLY A O 1
ATOM 571 N N . LYS A 1 79 ? 10.852 13.117 -1.312 1 97.19 79 LYS A N 1
ATOM 572 C CA . LYS A 1 79 ? 10.961 14.477 -1.833 1 97.19 79 LYS A CA 1
ATOM 573 C C . LYS A 1 79 ? 9.586 15.086 -2.08 1 97.19 79 LYS A C 1
ATOM 575 O O . LYS A 1 79 ? 8.758 14.5 -2.777 1 97.19 79 LYS A O 1
ATOM 580 N N . VAL A 1 80 ? 9.438 16.297 -1.529 1 97.44 80 VAL A N 1
ATOM 581 C CA . VAL A 1 80 ? 8.188 17 -1.781 1 97.44 80 VAL A CA 1
ATOM 582 C C . VAL A 1 80 ? 8.156 17.5 -3.221 1 97.44 80 VAL A C 1
ATOM 584 O O . VAL A 1 80 ? 9.086 18.188 -3.658 1 97.44 80 VAL A O 1
ATOM 587 N N . ILE A 1 81 ? 7.07 17.188 -3.846 1 97.31 81 ILE A N 1
ATOM 588 C CA . ILE A 1 81 ? 7.039 17.609 -5.242 1 97.31 81 ILE A CA 1
ATOM 589 C C . ILE A 1 81 ? 5.992 18.703 -5.426 1 97.31 81 ILE A C 1
ATOM 591 O O . ILE A 1 81 ? 6.031 19.453 -6.406 1 97.31 81 ILE A O 1
ATOM 595 N N . HIS A 1 82 ? 5.047 18.828 -4.523 1 97.81 82 HIS A N 1
ATOM 596 C CA . HIS A 1 82 ? 4.031 19.875 -4.598 1 97.81 82 HIS A CA 1
ATOM 597 C C . HIS A 1 82 ? 3.395 20.125 -3.236 1 97.81 82 HIS A C 1
ATOM 599 O O . HIS A 1 82 ? 3.104 19.188 -2.5 1 97.81 82 HIS A O 1
ATOM 605 N N . ILE A 1 83 ? 3.256 21.375 -2.924 1 97.81 83 ILE A N 1
ATOM 606 C CA . ILE A 1 83 ? 2.486 21.781 -1.752 1 97.81 83 ILE A CA 1
ATOM 607 C C . ILE A 1 83 ? 1.334 22.688 -2.18 1 97.81 83 ILE A C 1
ATOM 609 O O . ILE A 1 83 ? 1.556 23.797 -2.668 1 97.81 83 ILE A O 1
ATOM 613 N N . GLY A 1 84 ? 0.151 22.172 -2.025 1 97.75 84 GLY A N 1
ATOM 614 C CA . GLY A 1 84 ? -1.034 22.969 -2.318 1 97.75 84 GLY A CA 1
ATOM 615 C C . GLY A 1 84 ? -1.548 23.734 -1.118 1 97.75 84 GLY A C 1
ATOM 616 O O . GLY A 1 84 ? -0.776 24.078 -0.222 1 97.75 84 GLY A O 1
ATOM 617 N N . THR A 1 85 ? -2.891 24.062 -1.162 1 98.12 85 THR A N 1
ATOM 618 C CA . THR A 1 85 ? -3.506 24.797 -0.059 1 98.12 85 THR A CA 1
ATOM 619 C C . THR A 1 85 ? -3.648 23.891 1.168 1 98.12 85 THR A C 1
ATOM 621 O O . THR A 1 85 ? -3.33 24.312 2.285 1 98.12 85 THR A O 1
ATOM 624 N N . THR A 1 86 ? -4.129 22.703 0.874 1 98.5 86 THR A N 1
ATOM 625 C CA . THR A 1 86 ? -4.359 21.781 1.981 1 98.5 86 THR A CA 1
ATOM 626 C C . THR A 1 86 ? -3.604 20.469 1.765 1 98.5 86 THR A C 1
ATOM 628 O O . THR A 1 86 ? -3.492 19.656 2.682 1 98.5 86 THR A O 1
ATOM 631 N N . SER A 1 87 ? -3.045 20.281 0.552 1 98.5 87 SER A N 1
ATOM 632 C CA . SER A 1 87 ? -2.504 18.969 0.171 1 98.5 87 SER A CA 1
ATOM 633 C C . SER A 1 87 ? -1.012 19.062 -0.131 1 98.5 87 SER A C 1
ATOM 635 O O . SER A 1 87 ? -0.498 20.141 -0.437 1 98.5 87 SER A O 1
ATOM 637 N N . MET A 1 88 ? -0.35 17.984 0.021 1 98.5 88 MET A N 1
ATOM 638 C CA . MET A 1 88 ? 1.061 17.797 -0.308 1 98.5 88 MET A CA 1
ATOM 639 C C . MET A 1 88 ? 1.266 16.531 -1.123 1 98.5 88 MET A C 1
ATOM 641 O O . MET A 1 88 ? 0.695 15.477 -0.806 1 98.5 88 MET A O 1
ATOM 645 N N . LYS A 1 89 ? 2 16.625 -2.137 1 98.81 89 LYS A N 1
ATOM 646 C CA . LYS A 1 89 ? 2.426 15.453 -2.91 1 98.81 89 LYS A CA 1
ATOM 647 C C . LYS A 1 89 ? 3.902 15.148 -2.678 1 98.81 89 LYS A C 1
ATOM 649 O O . LYS A 1 89 ? 4.758 16.016 -2.855 1 98.81 89 LYS A O 1
ATOM 654 N N . ILE A 1 90 ? 4.223 13.961 -2.246 1 98.69 90 ILE A N 1
ATOM 655 C CA . ILE A 1 90 ? 5.566 13.547 -1.859 1 98.69 90 ILE A CA 1
ATOM 656 C C . ILE A 1 90 ? 5.98 12.32 -2.676 1 98.69 90 ILE A C 1
ATOM 658 O O . ILE A 1 90 ? 5.297 11.297 -2.664 1 98.69 90 ILE A O 1
ATOM 662 N N . ASN A 1 91 ? 7.062 12.461 -3.416 1 98.62 91 ASN A N 1
ATOM 663 C CA . ASN A 1 91 ? 7.656 11.305 -4.086 1 98.62 91 ASN A CA 1
ATOM 664 C C . ASN A 1 91 ? 8.469 10.453 -3.119 1 98.62 91 ASN A C 1
ATOM 666 O O . ASN A 1 91 ? 9.367 10.961 -2.441 1 98.62 91 ASN A O 1
ATOM 670 N N . LEU A 1 92 ? 8.18 9.18 -3.041 1 98.56 92 LEU A N 1
ATOM 671 C CA . LEU A 1 92 ? 8.867 8.25 -2.148 1 98.56 92 LEU A CA 1
ATOM 672 C C . LEU A 1 92 ? 9.594 7.168 -2.939 1 98.56 92 LEU A C 1
ATOM 674 O O . LEU A 1 92 ? 9.055 6.645 -3.92 1 98.56 92 LEU A O 1
ATOM 678 N N . GLU A 1 93 ? 10.812 6.895 -2.5 1 98.19 93 GLU A N 1
ATOM 679 C CA . GLU A 1 93 ? 11.617 5.809 -3.045 1 98.19 93 GLU A CA 1
ATOM 680 C C . GLU A 1 93 ? 12.062 4.844 -1.947 1 98.19 93 GLU A C 1
ATOM 682 O O . GLU A 1 93 ? 12.547 5.273 -0.897 1 98.19 93 GLU A O 1
ATOM 687 N N . VAL A 1 94 ? 11.914 3.588 -2.197 1 98.38 94 VAL A N 1
ATOM 688 C CA . VAL A 1 94 ? 12.438 2.57 -1.288 1 98.38 94 VAL A CA 1
ATOM 689 C C . VAL A 1 94 ? 13.688 1.939 -1.883 1 98.38 94 VAL A C 1
ATOM 691 O O . VAL A 1 94 ? 13.68 1.475 -3.025 1 98.38 94 VAL A O 1
ATOM 694 N N . TRP A 1 95 ? 14.711 1.963 -1.089 1 96.69 95 TRP A N 1
ATOM 695 C CA . TRP A 1 95 ? 16 1.372 -1.456 1 96.69 95 TRP A CA 1
ATOM 696 C C . TRP A 1 95 ? 16.438 0.33 -0.431 1 96.69 95 TRP A C 1
ATOM 698 O O . TRP A 1 95 ? 16.109 0.445 0.754 1 96.69 95 TRP A O 1
ATOM 708 N N . THR A 1 96 ? 17.109 -0.695 -0.934 1 94 96 THR A N 1
ATOM 709 C CA . THR A 1 96 ? 17.719 -1.646 -0.002 1 94 96 THR A CA 1
ATOM 710 C C . THR A 1 96 ? 19.234 -1.575 -0.056 1 94 96 THR A C 1
ATOM 712 O O . THR A 1 96 ? 19.812 -1.205 -1.083 1 94 96 THR A O 1
ATOM 715 N N . LYS A 1 97 ? 19.812 -1.76 1.13 1 84.88 97 LYS A N 1
ATOM 716 C CA . LYS A 1 97 ? 21.266 -1.962 1.263 1 84.88 97 LYS A CA 1
ATOM 717 C C . LYS A 1 97 ? 21.578 -3.385 1.715 1 84.88 97 LYS A C 1
ATOM 719 O O . LYS A 1 97 ? 21 -3.875 2.688 1 84.88 97 LYS A O 1
ATOM 724 N N . LYS A 1 98 ? 22.25 -4.148 0.799 1 72.62 98 LYS A N 1
ATOM 725 C CA . LYS A 1 98 ? 22.594 -5.508 1.196 1 72.62 98 LYS A CA 1
ATOM 726 C C . LYS A 1 98 ? 23.719 -5.504 2.23 1 72.62 98 LYS A C 1
ATOM 728 O O . LYS A 1 98 ? 24.703 -4.785 2.078 1 72.62 98 LYS A O 1
ATOM 733 N N . THR A 1 99 ? 23.312 -5.809 3.467 1 63.44 99 THR A N 1
ATOM 734 C CA . THR A 1 99 ? 24.375 -5.891 4.469 1 63.44 99 THR A CA 1
ATOM 735 C C . THR A 1 99 ? 25.141 -7.199 4.336 1 63.44 99 THR A C 1
ATOM 737 O O . THR A 1 99 ? 24.578 -8.281 4.492 1 63.44 99 THR A O 1
ATOM 740 N N . SER A 1 100 ? 25.656 -7.484 3.326 1 52.41 100 SER A N 1
ATOM 741 C CA . SER A 1 100 ? 26.359 -8.758 3.287 1 52.41 100 SER A CA 1
ATOM 742 C C . SER A 1 100 ? 27.281 -8.914 4.492 1 52.41 100 SER A C 1
ATOM 744 O O . SER A 1 100 ? 28 -7.98 4.863 1 52.41 100 SER A O 1
ATOM 746 N N . ALA A 1 101 ? 26.938 -9.812 5.43 1 48.59 101 ALA A N 1
ATOM 747 C CA . ALA A 1 101 ? 27.953 -10.195 6.402 1 48.59 101 ALA A CA 1
ATOM 748 C C . ALA A 1 101 ? 29.328 -10.312 5.742 1 48.59 101 ALA A C 1
ATOM 750 O O . ALA A 1 101 ? 30.359 -10.258 6.422 1 48.59 101 ALA A O 1
ATOM 751 N N . SER A 1 102 ? 29.406 -11.188 4.703 1 46.44 102 SER A N 1
ATOM 752 C CA . SER A 1 102 ? 30.734 -11.578 4.223 1 46.44 102 SER A CA 1
ATOM 753 C C . SER A 1 102 ? 31.391 -10.453 3.424 1 46.44 102 SER A C 1
ATOM 755 O O . SER A 1 102 ? 30.703 -9.719 2.713 1 46.44 102 SER A O 1
ATOM 757 N N . GLY A 1 103 ? 32.281 -9.734 3.971 1 44.66 103 GLY A N 1
ATOM 758 C CA . GLY A 1 103 ? 33.312 -8.852 3.461 1 44.66 103 GLY A CA 1
ATOM 759 C C . GLY A 1 103 ? 33.344 -8.766 1.945 1 44.66 103 GLY A C 1
ATOM 760 O O . GLY A 1 103 ? 34.312 -8.32 1.357 1 44.66 103 GLY A O 1
ATOM 761 N N . THR A 1 104 ? 32.562 -9.555 1.305 1 47.06 104 THR A N 1
ATOM 762 C CA . THR A 1 104 ? 32.812 -9.562 -0.133 1 47.06 104 THR A CA 1
ATOM 763 C C . THR A 1 104 ? 32.219 -8.305 -0.783 1 47.06 104 THR A C 1
ATOM 765 O O . THR A 1 104 ? 31.359 -7.645 -0.217 1 47.06 104 THR A O 1
ATOM 768 N N . ALA A 1 105 ? 32.781 -7.906 -1.95 1 48.72 105 ALA A N 1
ATOM 769 C CA . ALA A 1 105 ? 32.75 -6.746 -2.84 1 48.72 105 ALA A CA 1
ATOM 770 C C . ALA A 1 105 ? 31.344 -6.242 -3.068 1 48.72 105 ALA A C 1
ATOM 772 O O . ALA A 1 105 ? 31.141 -5.102 -3.494 1 48.72 105 ALA A O 1
ATOM 773 N N . HIS A 1 106 ? 30.219 -7.059 -2.928 1 52.97 106 HIS A N 1
ATOM 774 C CA . HIS A 1 106 ? 28.891 -6.598 -3.307 1 52.97 106 HIS A CA 1
ATOM 775 C C . HIS A 1 106 ? 28.172 -5.949 -2.127 1 52.97 106 HIS A C 1
ATOM 777 O O . HIS A 1 106 ? 26.969 -5.727 -2.174 1 52.97 106 HIS A O 1
ATOM 783 N N . ALA A 1 107 ? 28.844 -5.742 -0.917 1 52.44 107 ALA A N 1
ATOM 784 C CA . ALA A 1 107 ? 28.406 -5.27 0.397 1 52.44 107 ALA A CA 1
ATOM 785 C C . ALA A 1 107 ? 27.828 -3.861 0.31 1 52.44 107 ALA A C 1
ATOM 787 O O . ALA A 1 107 ? 27.172 -3.395 1.246 1 52.44 107 ALA A O 1
ATOM 788 N N . HIS A 1 108 ? 27.891 -3.35 -0.817 1 59.06 108 HIS A N 1
ATOM 789 C CA . HIS A 1 108 ? 27.484 -1.951 -0.808 1 59.06 108 HIS A CA 1
ATOM 790 C C . HIS A 1 108 ? 26.469 -1.669 -1.913 1 59.06 108 HIS A C 1
ATOM 792 O O . HIS A 1 108 ? 26.25 -0.513 -2.285 1 59.06 108 HIS A O 1
ATOM 798 N N . GLU A 1 109 ? 25.891 -2.85 -2.371 1 75.31 109 GLU A N 1
ATOM 799 C CA . GLU A 1 109 ? 25.016 -2.57 -3.514 1 75.31 109 GLU A CA 1
ATOM 800 C C . GLU A 1 109 ? 23.609 -2.189 -3.059 1 75.31 109 GLU A C 1
ATOM 802 O O . GLU A 1 109 ? 23.062 -2.809 -2.148 1 75.31 109 GLU A O 1
ATOM 807 N N . ARG A 1 110 ? 23.219 -0.955 -3.426 1 85.5 110 ARG A N 1
ATOM 808 C CA . ARG A 1 110 ? 21.875 -0.445 -3.23 1 85.5 110 ARG A CA 1
ATOM 809 C C . ARG A 1 110 ? 21.031 -0.633 -4.484 1 85.5 110 ARG A C 1
ATOM 811 O O . ARG A 1 110 ? 21.516 -0.456 -5.602 1 85.5 110 ARG A O 1
ATOM 818 N N . PHE A 1 111 ? 19.859 -1.168 -4.223 1 91.62 111 PHE A N 1
ATOM 819 C CA . PHE A 1 111 ? 18.9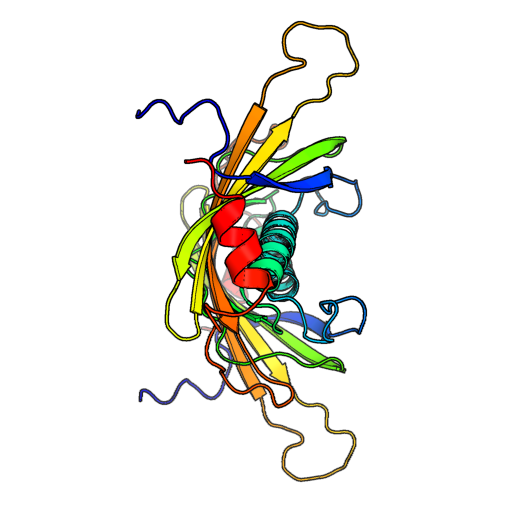84 -1.241 -5.379 1 91.62 111 PHE A CA 1
ATOM 820 C C . PHE A 1 111 ? 17.641 -0.579 -5.082 1 91.62 111 PHE A C 1
ATOM 822 O O . PHE A 1 111 ? 17.156 -0.636 -3.951 1 91.62 111 PHE A O 1
ATOM 829 N N . LEU A 1 112 ? 17.062 0.097 -6.117 1 96.12 112 LEU A N 1
ATOM 830 C CA . LEU A 1 112 ? 15.734 0.671 -6.047 1 96.12 112 LEU A CA 1
ATOM 831 C C . LEU A 1 112 ? 14.672 -0.424 -6.047 1 96.12 112 LEU A C 1
ATOM 833 O O . LEU A 1 112 ? 14.617 -1.243 -6.969 1 96.12 112 LEU A O 1
ATOM 837 N N . VAL A 1 113 ? 13.898 -0.453 -5.023 1 97 113 VAL A N 1
ATOM 838 C CA . VAL A 1 113 ? 12.836 -1.445 -4.871 1 97 113 VAL A CA 1
ATOM 839 C C . VAL A 1 113 ? 11.562 -0.942 -5.535 1 97 113 VAL A C 1
ATOM 841 O O . VAL A 1 113 ? 10.898 -1.688 -6.258 1 97 113 VAL A O 1
ATOM 844 N N . THR A 1 114 ? 11.164 0.265 -5.234 1 97.94 114 THR A N 1
ATOM 845 C CA . THR A 1 114 ? 9.953 0.864 -5.777 1 97.94 114 THR A CA 1
ATOM 846 C C . THR A 1 114 ? 9.953 2.377 -5.574 1 97.94 114 THR A C 1
ATOM 848 O O . THR A 1 114 ? 10.75 2.898 -4.785 1 97.94 114 THR A O 1
ATOM 851 N N . LYS A 1 115 ? 9.102 3.037 -6.336 1 97.69 115 LYS A N 1
ATOM 852 C CA . LYS A 1 115 ? 8.867 4.473 -6.211 1 97.69 115 LYS A CA 1
ATOM 853 C C . LYS A 1 115 ? 7.418 4.828 -6.512 1 97.69 115 LYS A C 1
ATOM 855 O O . LYS A 1 115 ? 6.785 4.203 -7.367 1 97.69 115 LYS A O 1
ATOM 860 N N . ALA A 1 116 ? 6.953 5.777 -5.84 1 98.56 116 ALA A N 1
ATOM 861 C CA . ALA A 1 116 ? 5.598 6.266 -6.078 1 98.56 116 ALA A CA 1
ATOM 862 C C . ALA A 1 116 ? 5.371 7.609 -5.391 1 98.56 116 ALA A C 1
ATOM 864 O O . ALA A 1 116 ? 6.012 7.91 -4.379 1 98.56 116 ALA A O 1
ATOM 865 N N . ALA A 1 117 ? 4.41 8.328 -5.879 1 98.81 117 ALA A N 1
ATOM 866 C CA . ALA A 1 117 ? 4.008 9.586 -5.238 1 98.81 117 ALA A CA 1
ATOM 867 C C . ALA A 1 117 ? 2.768 9.383 -4.371 1 98.81 117 ALA A C 1
ATOM 869 O O . ALA A 1 117 ? 1.801 8.742 -4.801 1 98.81 117 ALA A O 1
ATOM 870 N N . PHE A 1 118 ? 2.848 9.883 -3.201 1 98.88 118 PHE A N 1
ATOM 871 C CA . PHE A 1 118 ? 1.743 9.875 -2.25 1 98.88 118 PHE A CA 1
ATOM 872 C C . PHE A 1 118 ? 1.193 11.289 -2.059 1 98.88 118 PHE A C 1
ATOM 874 O O . PHE A 1 118 ? 1.957 12.25 -1.984 1 98.88 118 PHE A O 1
ATOM 881 N N . THR A 1 119 ? -0.116 11.406 -1.955 1 98.88 119 THR A N 1
ATOM 882 C CA . THR A 1 119 ? -0.766 12.688 -1.669 1 98.88 119 THR A CA 1
ATOM 883 C C . THR A 1 119 ? -1.387 12.672 -0.275 1 98.88 119 THR A C 1
ATOM 885 O O . THR A 1 119 ? -2.174 11.781 0.053 1 98.88 119 THR A O 1
ATOM 888 N N . TYR A 1 120 ? -1.037 13.617 0.479 1 98.56 120 TYR A N 1
ATOM 889 C CA . TYR A 1 120 ? -1.559 13.797 1.829 1 98.56 120 TYR A CA 1
ATOM 890 C C . TYR A 1 120 ? -2.361 15.086 1.938 1 98.56 120 TYR A C 1
ATOM 892 O O . TYR A 1 120 ? -2.045 16.078 1.279 1 98.56 120 TYR A O 1
ATOM 900 N N . VAL A 1 121 ? -3.348 15.062 2.789 1 98.56 121 VAL A N 1
ATOM 901 C CA . VAL A 1 121 ? -4.141 16.25 3.076 1 98.56 121 VAL A CA 1
ATOM 902 C C . VAL A 1 121 ? -4.094 16.547 4.574 1 98.56 121 VAL A C 1
ATOM 904 O O . VAL A 1 121 ? -4.27 15.656 5.402 1 98.56 121 VAL A O 1
ATOM 907 N N . ALA A 1 122 ? -3.814 17.797 4.898 1 98.31 122 ALA A N 1
ATOM 908 C CA . ALA A 1 122 ? -3.871 18.234 6.289 1 98.31 122 ALA A CA 1
ATOM 909 C C . ALA A 1 122 ? -5.312 18.328 6.781 1 98.31 122 ALA A C 1
ATOM 911 O O . ALA A 1 122 ? -6.18 18.875 6.082 1 98.31 122 ALA A O 1
ATOM 912 N N . ILE A 1 123 ? -5.543 17.812 7.996 1 97.25 123 ILE A N 1
ATOM 913 C CA . ILE A 1 123 ? -6.898 17.844 8.531 1 97.25 123 ILE A CA 1
ATOM 914 C C . ILE A 1 123 ? -6.875 18.359 9.961 1 97.25 123 ILE A C 1
ATOM 916 O O . ILE A 1 123 ? -5.848 18.297 10.641 1 97.25 123 ILE A O 1
ATOM 920 N N . ASP A 1 124 ? -8.023 18.891 10.414 1 96 124 ASP A N 1
ATOM 921 C CA . ASP A 1 124 ? -8.141 19.375 11.789 1 96 124 ASP A CA 1
ATOM 922 C C . ASP A 1 124 ? -8.633 18.266 12.719 1 96 124 ASP A C 1
ATOM 924 O O . ASP A 1 124 ? -8.688 17.094 12.336 1 96 124 ASP A O 1
ATOM 928 N N . ALA A 1 125 ? -8.914 18.641 13.93 1 92.81 125 ALA A N 1
ATOM 929 C CA . ALA A 1 125 ? -9.281 17.688 14.961 1 92.81 125 ALA A CA 1
ATOM 930 C C . ALA A 1 125 ? -10.594 16.984 14.617 1 92.81 125 ALA A C 1
ATOM 932 O O . ALA A 1 125 ? -10.875 15.891 15.109 1 92.81 125 ALA A O 1
ATOM 933 N N . MET A 1 126 ? -11.383 17.594 13.727 1 92.62 126 MET A N 1
ATOM 934 C CA . MET A 1 126 ? -12.688 17.047 13.352 1 92.62 126 MET A CA 1
ATOM 935 C C . MET A 1 126 ? -12.594 16.266 12.055 1 92.62 126 MET A C 1
ATOM 937 O O . MET A 1 126 ? -13.602 15.766 11.547 1 92.62 126 MET A O 1
ATOM 941 N N . GLY A 1 127 ? -11.438 16.203 11.469 1 92.81 127 GLY A N 1
ATOM 942 C CA . GLY A 1 127 ? -11.25 15.422 10.25 1 92.81 127 GLY A CA 1
ATOM 943 C C . GLY A 1 127 ? -11.523 16.219 8.992 1 92.81 127 GLY A C 1
ATOM 944 O O . GLY A 1 127 ? -11.641 15.648 7.902 1 92.81 127 GLY A O 1
ATOM 945 N N . LYS A 1 128 ? -11.656 17.547 9.203 1 96 128 LYS A N 1
ATOM 946 C CA . LYS A 1 128 ? -11.883 18.422 8.047 1 96 128 LYS A CA 1
ATOM 947 C C . LYS A 1 128 ? -10.57 18.969 7.5 1 96 128 LYS A C 1
ATOM 949 O O . LYS A 1 128 ? -9.656 19.281 8.266 1 96 128 LYS A O 1
ATOM 954 N N . LYS A 1 129 ? -10.602 19.203 6.215 1 97.56 129 LYS A N 1
ATOM 955 C CA . LYS A 1 129 ? -9.406 19.75 5.582 1 97.56 129 LYS A CA 1
ATOM 956 C C . LYS A 1 129 ? -9.023 21.094 6.184 1 97.56 129 LYS A C 1
ATOM 958 O O . LYS A 1 129 ? -9.898 21.906 6.484 1 97.56 129 LYS A O 1
ATOM 963 N N . GLN A 1 130 ? -7.742 21.312 6.285 1 97.56 130 GLN A N 1
ATOM 964 C CA . GLN A 1 130 ? -7.262 22.609 6.781 1 97.56 130 GLN A CA 1
ATOM 965 C C . GLN A 1 130 ? -6.078 23.094 5.961 1 97.56 130 GLN A C 1
ATOM 967 O O . GLN A 1 130 ? -5.332 22.297 5.383 1 97.56 130 GLN A O 1
ATOM 972 N N . VAL A 1 131 ? -5.898 24.375 5.961 1 98.06 131 VAL A N 1
ATOM 973 C CA . VAL A 1 131 ? -4.852 25.031 5.184 1 98.06 131 VAL A CA 1
ATOM 974 C C . VAL A 1 131 ? -3.486 24.703 5.785 1 98.06 131 VAL A C 1
ATOM 976 O O . VAL A 1 131 ? -3.324 24.703 7.008 1 98.06 131 VAL A O 1
ATOM 979 N N . ILE A 1 132 ? -2.508 24.406 4.918 1 98.12 132 ILE A N 1
ATOM 980 C CA . ILE A 1 132 ? -1.116 24.312 5.348 1 98.12 132 ILE A CA 1
ATOM 981 C C . ILE A 1 132 ? -0.564 25.719 5.609 1 98.12 132 ILE A C 1
ATOM 983 O O . ILE A 1 132 ? -0.366 26.5 4.676 1 98.12 132 ILE A O 1
ATOM 987 N N . ASP A 1 133 ? -0.306 26 6.879 1 96.88 133 ASP A N 1
ATOM 988 C CA . ASP A 1 133 ? 0.177 27.312 7.277 1 96.88 133 ASP A CA 1
ATOM 989 C C . ASP A 1 133 ? 1.644 27.5 6.891 1 96.88 133 ASP A C 1
ATOM 991 O O . ASP A 1 133 ? 2.539 27.016 7.586 1 96.88 133 ASP A O 1
ATOM 995 N N . LYS A 1 134 ? 1.879 28.266 5.891 1 94.75 134 LYS A N 1
ATOM 996 C CA . LYS A 1 134 ? 3.23 28.453 5.375 1 94.75 134 LYS A CA 1
ATOM 997 C C . LYS A 1 134 ? 4.043 29.375 6.285 1 94.75 134 LYS A C 1
ATOM 999 O O . LYS A 1 134 ? 5.254 29.531 6.105 1 94.75 134 LYS A O 1
ATOM 1004 N N . GLU A 1 135 ? 3.365 29.922 7.289 1 95.12 135 GLU A N 1
ATOM 1005 C CA . GLU A 1 135 ? 4.055 30.766 8.258 1 95.12 135 GLU A CA 1
ATOM 1006 C C . GLU A 1 135 ? 4.352 30.016 9.547 1 95.12 135 GLU A C 1
ATOM 1008 O O . GLU A 1 135 ? 5 30.547 10.445 1 95.12 135 GLU A O 1
ATOM 1013 N N . SER A 1 136 ? 3.85 28.812 9.547 1 94.69 136 SER A N 1
ATOM 1014 C CA . SER A 1 136 ? 4.074 28 10.742 1 94.69 136 SER A CA 1
ATOM 1015 C C . SER A 1 136 ? 5.555 27.688 10.93 1 94.69 136 SER A C 1
ATOM 1017 O O . SER A 1 136 ? 6.316 27.672 9.961 1 94.69 136 SER A O 1
ATOM 1019 N N . PRO A 1 137 ? 6 27.516 12.227 1 94.81 137 PRO A N 1
ATOM 1020 C CA . PRO A 1 137 ? 7.391 27.125 12.477 1 94.81 137 PRO A CA 1
ATOM 1021 C C . PRO A 1 137 ? 7.793 25.844 11.742 1 94.81 137 PRO A C 1
ATOM 1023 O O . PRO A 1 137 ? 8.93 25.734 11.281 1 94.81 137 PRO A O 1
ATOM 1026 N N . CYS A 1 138 ? 6.898 24.906 11.594 1 94.56 138 CYS A N 1
ATOM 1027 C CA . CYS A 1 138 ? 7.176 23.656 10.898 1 94.56 138 CYS A CA 1
ATOM 1028 C C . CYS A 1 138 ? 7.531 23.906 9.438 1 94.56 138 CYS A C 1
ATOM 1030 O O . CYS A 1 138 ? 8.547 23.422 8.945 1 94.56 138 CYS A O 1
ATOM 1032 N N . PHE A 1 139 ? 6.723 24.625 8.812 1 95.19 139 PHE A N 1
ATOM 1033 C CA . PHE A 1 139 ? 6.938 24.906 7.395 1 95.19 139 PHE A CA 1
ATOM 1034 C C . PHE A 1 139 ? 8.227 25.688 7.184 1 95.19 139 PHE A C 1
ATOM 1036 O O . PHE A 1 139 ? 8.992 25.391 6.266 1 95.19 139 PHE A O 1
ATOM 1043 N N . GLN A 1 140 ? 8.469 26.625 8.062 1 94.75 140 GLN A N 1
ATOM 1044 C CA . GLN A 1 140 ? 9.672 27.438 7.965 1 94.75 140 GLN A CA 1
ATOM 1045 C C . GLN A 1 140 ? 10.922 26.578 8.18 1 94.75 140 GLN A C 1
ATOM 1047 O O . GLN A 1 140 ? 11.922 26.75 7.469 1 94.75 140 GLN A O 1
ATOM 1052 N N . GLU A 1 141 ? 10.828 25.734 9.164 1 94.69 141 GLU A N 1
ATOM 1053 C CA . GLU A 1 141 ? 11.953 24.844 9.422 1 94.69 141 GLU A CA 1
ATOM 1054 C C . GLU A 1 141 ? 12.219 23.922 8.227 1 94.69 141 GLU A C 1
ATOM 1056 O O . GLU A 1 141 ? 13.375 23.703 7.859 1 94.69 141 GLU A O 1
ATOM 1061 N N . PHE A 1 142 ? 11.148 23.5 7.676 1 94.12 142 PHE A N 1
ATOM 1062 C CA . PHE A 1 142 ? 11.273 22.656 6.5 1 94.12 142 PHE A CA 1
ATOM 1063 C C . PHE A 1 142 ? 11.93 23.406 5.348 1 94.12 142 PHE A C 1
ATOM 1065 O O . PHE A 1 142 ? 12.852 22.891 4.711 1 94.12 142 PHE A O 1
ATOM 1072 N N . MET A 1 143 ? 11.508 24.594 5.094 1 92.19 143 MET A N 1
ATOM 1073 C CA . MET A 1 143 ? 12.047 25.422 4.012 1 92.19 143 MET A CA 1
ATOM 1074 C C . MET A 1 143 ? 13.516 25.734 4.25 1 92.19 143 MET A C 1
ATOM 1076 O O . MET A 1 143 ? 14.305 25.781 3.307 1 92.19 143 MET A O 1
ATOM 1080 N N . GLN A 1 144 ? 13.875 25.875 5.43 1 91.38 144 GLN A N 1
ATOM 1081 C CA . GLN A 1 144 ? 15.242 26.234 5.777 1 91.38 144 GLN A CA 1
ATOM 1082 C C . GLN A 1 144 ? 16.188 25.047 5.574 1 91.38 144 GLN A C 1
ATOM 1084 O O . GLN A 1 144 ? 17.375 25.234 5.312 1 91.38 144 GLN A O 1
ATOM 1089 N N . ASN A 1 145 ? 15.602 23.844 5.668 1 88.44 145 ASN A N 1
ATOM 1090 C CA . ASN A 1 145 ? 16.422 22.641 5.594 1 88.44 145 ASN A CA 1
ATOM 1091 C C . ASN A 1 145 ? 16.516 22.109 4.168 1 88.44 145 ASN A C 1
ATOM 1093 O O . ASN A 1 145 ? 17.188 21.109 3.912 1 88.44 145 ASN A O 1
ATOM 1097 N N . LEU A 1 146 ? 15.805 22.688 3.182 1 82.94 146 LEU A N 1
ATOM 1098 C CA . LEU A 1 146 ? 15.898 22.266 1.789 1 82.94 146 LEU A CA 1
ATOM 1099 C C . LEU A 1 146 ? 17.281 22.578 1.214 1 82.94 146 LEU A C 1
ATOM 1101 O O . LEU A 1 146 ? 17.812 23.656 1.438 1 82.94 146 LEU A O 1
ATOM 1105 N N . PRO A 1 147 ? 17.828 21.344 0.75 1 63.62 147 PRO A N 1
ATOM 1106 C CA . PRO A 1 147 ? 19.125 21.672 0.146 1 63.62 147 PRO A CA 1
ATOM 1107 C C . PRO A 1 147 ? 19.016 22.719 -0.949 1 63.62 147 PRO A C 1
ATOM 1109 O O . PRO A 1 147 ? 18.062 22.703 -1.737 1 63.62 147 PRO A O 1
ATOM 1112 N N . LEU A 1 148 ? 19.609 23.891 -0.838 1 52.75 148 LEU A N 1
ATOM 1113 C CA . LEU A 1 148 ? 19.719 24.953 -1.829 1 52.75 148 LEU A CA 1
ATOM 1114 C C . LEU A 1 148 ? 20.328 24.438 -3.127 1 52.75 148 LEU A C 1
ATOM 1116 O O . LEU A 1 148 ? 21.188 23.547 -3.105 1 52.75 148 LEU A O 1
ATOM 1120 N N . MET B 1 1 ? -22.891 11.859 -10.672 1 30.05 1 MET B N 1
ATOM 1121 C CA . MET B 1 1 ? -22.031 11.109 -9.773 1 30.05 1 MET B CA 1
ATOM 1122 C C . MET B 1 1 ? -22.297 9.609 -9.875 1 30.05 1 MET B C 1
ATOM 1124 O O . MET B 1 1 ? -23.422 9.164 -9.672 1 30.05 1 MET B O 1
ATOM 1128 N N . GLU B 1 2 ? -21.797 8.898 -10.672 1 37.78 2 GLU B N 1
ATOM 1129 C CA . GLU B 1 2 ? -22.234 7.527 -10.906 1 37.78 2 GLU B CA 1
ATOM 1130 C C . GLU B 1 2 ? -22.484 6.789 -9.594 1 37.78 2 GLU B C 1
ATOM 1132 O O . GLU B 1 2 ? -21.719 6.938 -8.641 1 37.78 2 GLU B O 1
ATOM 1137 N N . GLU B 1 3 ? -23.641 6.473 -9.227 1 41.66 3 GLU B N 1
ATOM 1138 C CA . GLU B 1 3 ? -24.094 5.758 -8.039 1 41.66 3 GLU B CA 1
ATOM 1139 C C . GLU B 1 3 ? -23.234 4.523 -7.781 1 41.66 3 GLU B C 1
ATOM 1141 O O . GLU B 1 3 ? -23.109 3.654 -8.648 1 41.66 3 GLU B O 1
ATOM 1146 N N . GLN B 1 4 ? -22 4.656 -7.258 1 51.47 4 GLN B N 1
ATOM 1147 C CA . GLN B 1 4 ? -21.172 3.508 -6.891 1 51.47 4 GLN B CA 1
ATOM 1148 C C . GLN B 1 4 ? -22.031 2.354 -6.391 1 51.47 4 GLN B C 1
ATOM 1150 O O . GLN B 1 4 ? -22.969 2.561 -5.613 1 51.47 4 GLN B O 1
ATOM 1155 N N . PRO B 1 5 ? -22.062 1.328 -7.16 1 57.22 5 PRO B N 1
ATOM 1156 C CA . PRO B 1 5 ? -22.844 0.202 -6.645 1 57.22 5 PRO B CA 1
ATOM 1157 C C . PRO B 1 5 ? -22.656 -0.002 -5.145 1 57.22 5 PRO B C 1
ATOM 1159 O O . PRO B 1 5 ? -21.578 0.247 -4.609 1 57.22 5 PRO B O 1
ATOM 1162 N N . TYR B 1 6 ? -23.734 0.03 -4.324 1 65.88 6 TYR B N 1
ATOM 1163 C CA . TYR B 1 6 ? -23.828 -0.107 -2.877 1 65.88 6 TYR B CA 1
ATOM 1164 C C . TYR B 1 6 ? -23.359 -1.482 -2.424 1 65.88 6 TYR B C 1
ATOM 1166 O O . TYR B 1 6 ? -23.609 -1.892 -1.289 1 65.88 6 TYR B O 1
ATOM 1174 N N . ALA B 1 7 ? -22.672 -2.297 -3.527 1 81.12 7 ALA B N 1
ATOM 1175 C CA . ALA B 1 7 ? -22.203 -3.602 -3.072 1 81.12 7 ALA B CA 1
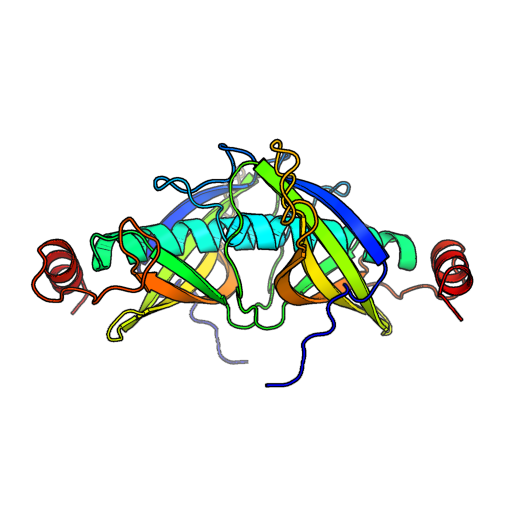ATOM 1176 C C . ALA B 1 7 ? -20.797 -3.893 -3.6 1 81.12 7 ALA B C 1
ATOM 1178 O O . ALA B 1 7 ? -20.453 -3.498 -4.715 1 81.12 7 ALA B O 1
ATOM 1179 N N . PRO B 1 8 ? -20.047 -4.547 -2.848 1 88.19 8 PRO B N 1
ATOM 1180 C CA . PRO B 1 8 ? -18.688 -4.887 -3.266 1 88.19 8 PRO B CA 1
ATOM 1181 C C . PRO B 1 8 ? -18.656 -5.758 -4.52 1 88.19 8 PRO B C 1
ATOM 1183 O O . PRO B 1 8 ? -19.547 -6.586 -4.723 1 88.19 8 PRO B O 1
ATOM 1186 N N . ALA B 1 9 ? -17.734 -5.512 -5.398 1 88 9 ALA B N 1
ATOM 1187 C CA . ALA B 1 9 ? -17.516 -6.359 -6.562 1 88 9 ALA B CA 1
ATOM 1188 C C . ALA B 1 9 ? -16.531 -7.484 -6.246 1 88 9 ALA B C 1
ATOM 1190 O O . ALA B 1 9 ? -15.492 -7.254 -5.617 1 88 9 ALA B O 1
ATOM 1191 N N . GLY B 1 10 ? -16.906 -8.672 -6.586 1 91.75 10 GLY B N 1
ATOM 1192 C CA . GLY B 1 10 ? -16 -9.797 -6.41 1 91.75 10 GLY B CA 1
ATOM 1193 C C . GLY B 1 10 ? -16.281 -10.578 -5.137 1 91.75 10 GLY B C 1
ATOM 1194 O O . GLY B 1 10 ? -17.328 -10.43 -4.52 1 91.75 10 GLY B O 1
ATOM 1195 N N . GLU B 1 11 ? -15.484 -11.477 -4.785 1 94.56 11 GLU B N 1
ATOM 1196 C CA . GLU B 1 11 ? -15.648 -12.367 -3.637 1 94.56 11 GLU B CA 1
ATOM 1197 C C . GLU B 1 11 ? -14.914 -11.82 -2.414 1 94.56 11 GLU B C 1
ATOM 1199 O O . GLU B 1 11 ? -13.891 -11.141 -2.547 1 94.56 11 GLU B O 1
ATOM 1204 N N . LEU B 1 12 ? -15.43 -12.141 -1.224 1 96.81 12 LEU B N 1
ATOM 1205 C CA . LEU B 1 12 ? -14.758 -11.789 0.024 1 96.81 12 LEU B CA 1
ATOM 1206 C C . LEU B 1 12 ? -13.469 -12.594 0.19 1 96.81 12 LEU B C 1
ATOM 1208 O O . LEU B 1 12 ? -13.5 -13.82 0.255 1 96.81 12 LEU B O 1
ATOM 1212 N N . LEU B 1 13 ? -12.359 -11.836 0.27 1 98.19 13 LEU B N 1
ATOM 1213 C CA . LEU B 1 13 ? -11.062 -12.5 0.329 1 98.19 13 LEU B CA 1
ATOM 1214 C C . LEU B 1 13 ? -10.461 -12.398 1.728 1 98.19 13 LEU B C 1
ATOM 1216 O O . LEU B 1 13 ? -9.68 -13.258 2.139 1 98.19 13 LEU B O 1
ATOM 1220 N N . LEU B 1 14 ? -10.781 -11.336 2.438 1 98.12 14 LEU B N 1
ATOM 1221 C CA . LEU B 1 14 ? -10.227 -11.047 3.756 1 98.12 14 LEU B CA 1
ATOM 1222 C C . LEU B 1 14 ? -11.195 -10.211 4.586 1 98.12 14 LEU B C 1
ATOM 1224 O O . LEU B 1 14 ? -11.805 -9.273 4.074 1 98.12 14 LEU B O 1
ATOM 1228 N N . ARG B 1 15 ? -11.391 -10.633 5.797 1 97.81 15 ARG B N 1
ATOM 1229 C CA . ARG B 1 15 ? -12.172 -9.891 6.781 1 97.81 15 ARG B CA 1
ATOM 1230 C C . ARG B 1 15 ? -11.422 -9.773 8.102 1 97.81 15 ARG B C 1
ATOM 1232 O O . ARG B 1 15 ? -10.977 -10.773 8.664 1 97.81 15 ARG B O 1
ATOM 1239 N N . THR B 1 16 ? -11.297 -8.523 8.547 1 97.94 16 THR B N 1
ATOM 1240 C CA . THR B 1 16 ? -10.523 -8.32 9.766 1 97.94 16 THR B CA 1
ATOM 1241 C C . THR B 1 16 ? -11.039 -7.102 10.531 1 97.94 16 THR B C 1
ATOM 1243 O O . THR B 1 16 ? -11.914 -6.383 10.047 1 97.94 16 THR B O 1
ATOM 1246 N N . LEU B 1 17 ? -10.578 -6.934 11.766 1 96.94 17 LEU B N 1
ATOM 1247 C CA . LEU B 1 17 ? -10.914 -5.793 12.609 1 96.94 17 LEU B CA 1
ATOM 1248 C C . LEU B 1 17 ? -9.781 -4.773 12.633 1 96.94 17 LEU B C 1
ATOM 1250 O O . LEU B 1 17 ? -8.617 -5.137 12.828 1 96.94 17 LEU B O 1
ATOM 1254 N N . ALA B 1 18 ? -10.094 -3.523 12.336 1 97.31 18 ALA B N 1
ATOM 1255 C CA . ALA B 1 18 ? -9.102 -2.461 12.508 1 97.31 18 ALA B CA 1
ATOM 1256 C C . ALA B 1 18 ? -8.789 -2.236 13.984 1 97.31 18 ALA B C 1
ATOM 1258 O O . ALA B 1 18 ? -9.688 -1.983 14.781 1 97.31 18 ALA B O 1
ATOM 1259 N N . MET B 1 19 ? -7.527 -2.266 14.328 1 97.88 19 MET B N 1
ATOM 1260 C CA . MET B 1 19 ? -7.121 -2.244 15.727 1 97.88 19 MET B CA 1
ATOM 1261 C C . MET B 1 19 ? -6.316 -0.988 16.047 1 97.88 19 MET B C 1
ATOM 1263 O O . MET B 1 19 ? -5.82 -0.32 15.141 1 97.88 19 MET B O 1
ATOM 1267 N N . PRO B 1 20 ? -6.172 -0.586 17.359 1 97.81 20 PRO B N 1
ATOM 1268 C CA . PRO B 1 20 ? -5.395 0.595 17.75 1 97.81 20 PRO B CA 1
ATOM 1269 C C . PRO B 1 20 ? -3.953 0.539 17.25 1 97.81 20 PRO B C 1
ATOM 1271 O O . PRO B 1 20 ? -3.363 1.576 16.938 1 97.81 20 PRO B O 1
ATOM 1274 N N . SER B 1 21 ? -3.383 -0.652 17.125 1 97.44 21 SER B N 1
ATOM 1275 C CA . SER B 1 21 ? -2.004 -0.824 16.672 1 97.44 21 SER B CA 1
ATOM 1276 C C . SER B 1 21 ? -1.85 -0.473 15.195 1 97.44 21 SER B C 1
ATOM 1278 O O . SER B 1 21 ? -0.73 -0.336 14.703 1 97.44 21 SER B O 1
ATOM 1280 N N . ASP B 1 22 ? -2.945 -0.347 14.5 1 97.81 22 ASP B N 1
ATOM 1281 C CA . ASP B 1 22 ? -2.928 -0.081 13.07 1 97.81 22 ASP B CA 1
ATOM 1282 C C . ASP B 1 22 ? -3.023 1.417 12.789 1 97.81 22 ASP B C 1
ATOM 1284 O O . ASP B 1 22 ? -3.15 1.83 11.633 1 97.81 22 ASP B O 1
ATOM 1288 N N . THR B 1 23 ? -2.936 2.225 13.836 1 97.25 23 THR B N 1
ATOM 1289 C CA . THR B 1 23 ? -3.18 3.656 13.703 1 97.25 23 THR B CA 1
ATOM 1290 C C . THR B 1 23 ? -1.864 4.426 13.648 1 97.25 23 THR B C 1
ATOM 1292 O O . THR B 1 23 ? -0.827 3.928 14.086 1 97.25 23 THR B O 1
ATOM 1295 N N . ASN B 1 24 ? -1.945 5.594 13.078 1 94.25 24 ASN B N 1
ATOM 1296 C CA . ASN B 1 24 ? -0.89 6.59 13.227 1 94.25 24 ASN B CA 1
ATOM 1297 C C . ASN B 1 24 ? -0.945 7.266 14.594 1 94.25 24 ASN B C 1
ATOM 1299 O O . ASN B 1 24 ? -1.799 6.934 15.414 1 94.25 24 ASN B O 1
ATOM 1303 N N . PRO B 1 25 ? 0.011 8.148 14.859 1 91.75 25 PRO B N 1
ATOM 1304 C CA . PRO B 1 25 ? 0.053 8.758 16.188 1 91.75 25 PRO B CA 1
ATOM 1305 C C . PRO B 1 25 ? -1.21 9.555 16.516 1 91.75 25 PRO B C 1
ATOM 1307 O O . PRO B 1 25 ? -1.507 9.805 17.688 1 91.75 25 PRO B O 1
ATOM 1310 N N . ASN B 1 26 ? -1.988 9.922 15.508 1 90.75 26 ASN B N 1
ATOM 1311 C CA . ASN B 1 26 ? -3.191 10.719 15.719 1 90.75 26 ASN B CA 1
ATOM 1312 C C . ASN B 1 26 ? -4.422 9.836 15.906 1 90.75 26 ASN B C 1
ATOM 1314 O O . ASN B 1 26 ? -5.531 10.344 16.078 1 90.75 26 ASN B O 1
ATOM 1318 N N . GLY B 1 27 ? -4.262 8.516 15.75 1 92.19 27 GLY B N 1
ATOM 1319 C CA . GLY B 1 27 ? -5.359 7.594 15.984 1 92.19 27 GLY B CA 1
ATOM 1320 C C . GLY B 1 27 ? -6.098 7.211 14.719 1 92.19 27 GLY B C 1
ATOM 1321 O O . GLY B 1 27 ? -7.113 6.512 14.766 1 92.19 27 GLY B O 1
ATOM 1322 N N . ASP B 1 28 ? -5.664 7.66 13.609 1 92.5 28 ASP B N 1
ATOM 1323 C CA . ASP B 1 28 ? -6.254 7.277 12.328 1 92.5 28 ASP B CA 1
ATOM 1324 C C . ASP B 1 28 ? -5.582 6.023 11.773 1 92.5 28 ASP B C 1
ATOM 1326 O O . ASP B 1 28 ? -4.367 5.859 11.891 1 92.5 28 ASP B O 1
ATOM 1330 N N . ILE B 1 29 ? -6.41 5.137 11.195 1 97.19 29 ILE B N 1
ATOM 1331 C CA . ILE B 1 29 ? -5.836 3.947 10.586 1 97.19 29 ILE B CA 1
ATOM 1332 C C . ILE B 1 29 ? -4.926 4.352 9.43 1 97.19 29 ILE B C 1
ATOM 1334 O O . ILE B 1 29 ? -5.309 5.16 8.578 1 97.19 29 ILE B O 1
ATOM 1338 N N . PHE B 1 30 ? -3.727 3.826 9.359 1 97.94 30 PHE B N 1
ATOM 1339 C CA . PHE B 1 30 ? -2.762 4.129 8.305 1 97.94 30 PHE B CA 1
ATOM 1340 C C . PHE B 1 30 ? -3.289 3.691 6.945 1 97.94 30 PHE B C 1
ATOM 1342 O O . PHE B 1 30 ? -3.779 2.57 6.793 1 97.94 30 PHE B O 1
ATOM 1349 N N . GLY B 1 31 ? -3.145 4.586 5.914 1 98.25 31 GLY B N 1
ATOM 1350 C CA . GLY B 1 31 ? -3.402 4.121 4.562 1 98.25 31 GLY B CA 1
ATOM 1351 C C . GLY B 1 31 ? -2.543 2.938 4.16 1 98.25 31 GLY B C 1
ATOM 1352 O O . GLY B 1 31 ? -2.986 2.068 3.408 1 98.25 31 GLY B O 1
ATOM 1353 N N . GLY B 1 32 ? -1.349 2.932 4.625 1 98.69 32 GLY B N 1
ATOM 1354 C CA . GLY B 1 32 ? -0.432 1.832 4.371 1 98.69 32 GLY B CA 1
ATOM 1355 C C . GLY B 1 32 ? -0.939 0.501 4.895 1 98.69 32 GLY B C 1
ATOM 1356 O O . GLY B 1 32 ? -0.712 -0.542 4.277 1 98.69 32 GLY B O 1
ATOM 1357 N N . TRP B 1 33 ? -1.561 0.523 6.016 1 98.69 33 TRP B N 1
ATOM 1358 C CA . TRP B 1 33 ? -2.137 -0.701 6.562 1 98.69 33 TRP B CA 1
ATOM 1359 C C . TRP B 1 33 ? -3.244 -1.232 5.656 1 98.69 33 TRP B C 1
ATOM 1361 O O . TRP B 1 33 ? -3.312 -2.436 5.391 1 98.69 33 TRP B O 1
ATOM 1371 N N . ILE B 1 34 ? -4.09 -0.394 5.188 1 98.75 34 ILE B N 1
ATOM 1372 C CA . ILE B 1 34 ? -5.152 -0.768 4.262 1 98.75 34 ILE B CA 1
ATOM 1373 C C . ILE B 1 34 ? -4.547 -1.405 3.014 1 98.75 34 ILE B C 1
ATOM 1375 O O . ILE B 1 34 ? -5 -2.463 2.568 1 98.75 34 ILE B O 1
ATOM 1379 N N . MET B 1 35 ? -3.523 -0.777 2.449 1 98.81 35 MET B N 1
ATOM 1380 C CA . MET B 1 35 ? -2.855 -1.303 1.263 1 98.81 35 MET B CA 1
ATOM 1381 C C . MET B 1 35 ? -2.266 -2.682 1.536 1 98.81 35 MET B C 1
ATOM 1383 O O . MET B 1 35 ? -2.271 -3.549 0.661 1 98.81 35 MET B O 1
ATOM 1387 N N . SER B 1 36 ? -1.763 -2.84 2.729 1 98.75 36 SER B N 1
ATOM 1388 C CA . SER B 1 36 ? -1.214 -4.137 3.113 1 98.75 36 SER B CA 1
ATOM 1389 C C . SER B 1 36 ? -2.299 -5.207 3.15 1 98.75 36 SER B C 1
ATOM 1391 O O . SER B 1 36 ? -2.082 -6.336 2.699 1 98.75 36 SER B O 1
ATOM 1393 N N . GLN B 1 37 ? -3.48 -4.871 3.721 1 98.69 37 GLN B N 1
ATOM 1394 C CA . GLN B 1 37 ? -4.594 -5.812 3.705 1 98.69 37 GLN B CA 1
ATOM 1395 C C . GLN B 1 37 ? -4.973 -6.191 2.275 1 98.69 37 GLN B C 1
ATOM 1397 O O . GLN B 1 37 ? -5.242 -7.359 1.99 1 98.69 37 GLN B O 1
ATOM 1402 N N . MET B 1 38 ? -4.992 -5.23 1.391 1 98.88 38 MET B N 1
ATOM 1403 C CA . MET B 1 38 ? -5.305 -5.484 -0.012 1 98.88 38 MET B CA 1
ATOM 1404 C C . MET B 1 38 ? -4.309 -6.465 -0.622 1 98.88 38 MET B C 1
ATOM 1406 O O . MET B 1 38 ?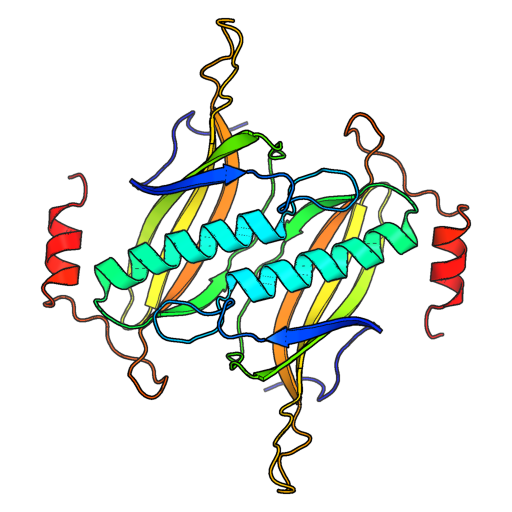 -4.699 -7.418 -1.296 1 98.88 38 MET B O 1
ATOM 1410 N N . ASP B 1 39 ? -3.061 -6.23 -0.385 1 98.88 39 ASP B N 1
ATOM 1411 C CA . ASP B 1 39 ? -2.006 -7.074 -0.94 1 98.88 39 ASP B CA 1
ATOM 1412 C C . ASP B 1 39 ? -2.121 -8.508 -0.428 1 98.88 39 ASP B C 1
ATOM 1414 O O . ASP B 1 39 ? -1.903 -9.461 -1.18 1 98.88 39 ASP B O 1
ATOM 1418 N N . ILE B 1 40 ? -2.428 -8.68 0.88 1 98.62 40 ILE B N 1
ATOM 1419 C CA . ILE B 1 40 ? -2.648 -10.008 1.454 1 98.62 40 ILE B CA 1
ATOM 1420 C C . ILE B 1 40 ? -3.826 -10.68 0.757 1 98.62 40 ILE B C 1
ATOM 1422 O O . ILE B 1 40 ? -3.711 -11.812 0.285 1 98.62 40 ILE B O 1
ATOM 1426 N N . ALA B 1 41 ? -4.922 -9.977 0.607 1 98.69 41 ALA B N 1
ATOM 1427 C CA . ALA B 1 41 ? -6.129 -10.508 -0.022 1 98.69 41 ALA B CA 1
ATOM 1428 C C . ALA B 1 41 ? -5.863 -10.906 -1.471 1 98.69 41 ALA B C 1
ATOM 1430 O O . ALA B 1 41 ? -6.195 -12.016 -1.885 1 98.69 41 ALA B O 1
ATOM 1431 N N . GLY B 1 42 ? -5.293 -9.992 -2.215 1 98.56 42 GLY B N 1
ATOM 1432 C CA . GLY B 1 42 ? -4.977 -10.297 -3.604 1 98.56 42 GLY B CA 1
ATOM 1433 C C . GLY B 1 42 ? -4.023 -11.469 -3.758 1 98.56 42 GLY B C 1
ATOM 1434 O O . GLY B 1 42 ? -4.184 -12.289 -4.668 1 98.56 42 GLY B O 1
ATOM 1435 N N . GLY B 1 43 ? -3.008 -11.523 -2.879 1 98.06 43 GLY B N 1
ATOM 1436 C CA . GLY B 1 43 ? -2.074 -12.633 -2.891 1 98.06 43 GLY B CA 1
ATOM 1437 C C . GLY B 1 43 ? -2.742 -13.977 -2.658 1 98.06 43 GLY B C 1
ATOM 1438 O O . GLY B 1 43 ? -2.375 -14.977 -3.283 1 98.06 43 GLY B O 1
ATOM 1439 N N . ILE B 1 44 ? -3.664 -14.016 -1.732 1 97.38 44 ILE B N 1
ATOM 1440 C CA . ILE B 1 44 ? -4.422 -15.227 -1.454 1 97.38 44 ILE B CA 1
ATOM 1441 C C . ILE B 1 44 ? -5.113 -15.711 -2.729 1 97.38 44 ILE B C 1
ATOM 1443 O O . ILE B 1 44 ? -4.98 -16.875 -3.115 1 97.38 44 ILE B O 1
ATOM 1447 N N . LEU B 1 45 ? -5.82 -14.828 -3.396 1 97.81 45 LEU B N 1
ATOM 1448 C CA . LEU B 1 45 ? -6.551 -15.195 -4.605 1 97.81 45 LEU B CA 1
ATOM 1449 C C . LEU B 1 45 ? -5.59 -15.609 -5.715 1 97.81 45 LEU B C 1
ATOM 1451 O O . LEU B 1 45 ? -5.828 -16.594 -6.41 1 97.81 45 LEU B O 1
ATOM 1455 N N . ALA B 1 46 ? -4.531 -14.867 -5.891 1 97.94 46 ALA B N 1
ATOM 1456 C CA . ALA B 1 46 ? -3.535 -15.188 -6.91 1 97.94 46 ALA B CA 1
ATOM 1457 C C . ALA B 1 46 ? -2.984 -16.594 -6.711 1 97.94 46 ALA B C 1
ATOM 1459 O O . ALA B 1 46 ? -2.82 -17.344 -7.676 1 97.94 46 ALA B O 1
ATOM 1460 N N . LYS B 1 47 ? -2.693 -16.875 -5.473 1 96.44 47 LYS B N 1
ATOM 1461 C CA . LYS B 1 47 ? -2.18 -18.219 -5.152 1 96.44 47 LYS B CA 1
ATOM 1462 C C . LYS B 1 47 ? -3.223 -19.281 -5.441 1 96.44 47 LYS B C 1
ATOM 1464 O O . LYS B 1 47 ? -2.895 -20.359 -5.969 1 96.44 47 LYS B O 1
ATOM 1469 N N . GLU B 1 48 ? -4.484 -19.062 -5.094 1 95.88 48 GLU B N 1
ATOM 1470 C CA . GLU B 1 48 ? -5.566 -20.016 -5.324 1 95.88 48 GLU B CA 1
ATOM 1471 C C . GLU B 1 48 ? -5.727 -20.312 -6.812 1 95.88 48 GLU B C 1
ATOM 1473 O O . GLU B 1 48 ? -6.047 -21.438 -7.191 1 95.88 48 GLU B O 1
ATOM 1478 N N . ILE B 1 49 ? -5.508 -19.391 -7.625 1 97 49 ILE B N 1
ATOM 1479 C CA . ILE B 1 49 ? -5.684 -19.547 -9.07 1 97 49 ILE B CA 1
ATOM 1480 C C . ILE B 1 49 ? -4.473 -20.266 -9.656 1 97 49 ILE B C 1
ATOM 1482 O O . ILE B 1 49 ? -4.621 -21.188 -10.469 1 97 49 ILE B O 1
ATOM 1486 N N . SER B 1 50 ? -3.271 -19.906 -9.266 1 96.75 50 SER B N 1
ATOM 1487 C CA . SER B 1 50 ? -2.061 -20.312 -9.961 1 96.75 50 SER B CA 1
ATOM 1488 C C . SER B 1 50 ? -1.457 -21.562 -9.32 1 96.75 50 SER B C 1
ATOM 1490 O O . SER B 1 50 ? -0.605 -22.234 -9.922 1 96.75 50 SER B O 1
ATOM 1492 N N . CYS B 1 51 ? -1.779 -21.844 -8.109 1 95.31 51 CYS B N 1
ATOM 1493 C CA . CYS B 1 51 ? -1.149 -22.891 -7.316 1 95.31 51 CYS B CA 1
ATOM 1494 C C . CYS B 1 51 ? 0.359 -22.688 -7.242 1 95.31 51 CYS B C 1
ATOM 1496 O O . CYS B 1 51 ? 1.12 -23.656 -7.227 1 95.31 51 CYS B O 1
ATOM 1498 N N . ALA B 1 52 ? 0.762 -21.453 -7.301 1 95.38 52 ALA B N 1
ATOM 1499 C CA . ALA B 1 52 ? 2.184 -21.125 -7.328 1 95.38 52 ALA B CA 1
ATOM 1500 C C . ALA B 1 52 ? 2.488 -19.953 -6.398 1 95.38 52 ALA B C 1
ATOM 1502 O O . ALA B 1 52 ? 1.573 -19.281 -5.91 1 95.38 52 ALA B O 1
ATOM 1503 N N . ARG B 1 53 ? 3.801 -19.797 -6.098 1 95.62 53 ARG B N 1
ATOM 1504 C CA . ARG B 1 53 ? 4.223 -18.547 -5.484 1 95.62 53 ARG B CA 1
ATOM 1505 C C . ARG B 1 53 ? 3.932 -17.359 -6.398 1 95.62 53 ARG B C 1
ATOM 1507 O O . ARG B 1 53 ? 4.047 -17.469 -7.621 1 95.62 53 ARG B O 1
ATOM 1514 N N . THR B 1 54 ? 3.512 -16.312 -5.789 1 97.38 54 THR B N 1
ATOM 1515 C CA . THR B 1 54 ? 3.238 -15.109 -6.57 1 97.38 54 THR B CA 1
ATOM 1516 C C . THR B 1 54 ? 3.871 -13.883 -5.914 1 97.38 54 THR B C 1
ATOM 1518 O O . THR B 1 54 ? 4.086 -13.859 -4.699 1 97.38 54 THR B O 1
ATOM 1521 N N . VAL B 1 55 ? 4.277 -12.867 -6.695 1 97.56 55 VAL B N 1
ATOM 1522 C CA . VAL B 1 55 ? 4.816 -11.602 -6.219 1 97.56 55 VAL B CA 1
ATOM 1523 C C . VAL B 1 55 ? 4.027 -10.445 -6.82 1 97.56 55 VAL B C 1
ATOM 1525 O O . VAL B 1 55 ? 3.578 -10.523 -7.969 1 97.56 55 VAL B O 1
ATOM 1528 N N . THR B 1 56 ? 3.848 -9.445 -6.031 1 98.06 56 THR B N 1
ATOM 1529 C CA . THR B 1 56 ? 3.24 -8.219 -6.543 1 98.06 56 THR B CA 1
ATOM 1530 C C . THR B 1 56 ? 4.223 -7.457 -7.426 1 98.06 56 THR B C 1
ATOM 1532 O O . THR B 1 56 ? 5.324 -7.113 -6.984 1 98.06 56 THR B O 1
ATOM 1535 N N . VAL B 1 57 ? 3.803 -7.141 -8.672 1 98.31 57 VAL B N 1
ATOM 1536 C CA . VAL B 1 57 ? 4.742 -6.453 -9.555 1 98.31 57 VAL B CA 1
ATOM 1537 C C . VAL B 1 57 ? 4.273 -5.02 -9.781 1 98.31 57 VAL B C 1
ATOM 1539 O O . VAL B 1 57 ? 5.078 -4.145 -10.125 1 98.31 57 VAL B O 1
ATOM 1542 N N . ALA B 1 58 ? 2.99 -4.797 -9.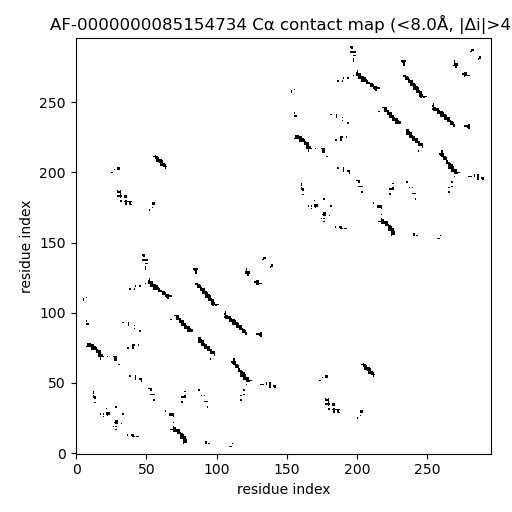617 1 98.62 58 ALA B N 1
ATOM 1543 C CA . ALA B 1 58 ? 2.477 -3.445 -9.836 1 98.62 58 ALA B CA 1
ATOM 1544 C C . ALA B 1 58 ? 1.14 -3.246 -9.125 1 98.62 58 ALA B C 1
ATOM 1546 O O . ALA B 1 58 ? 0.39 -4.203 -8.922 1 98.62 58 ALA B O 1
ATOM 1547 N N . VAL B 1 59 ? 0.912 -2.039 -8.758 1 98.81 59 VAL B N 1
ATOM 1548 C CA . VAL B 1 59 ? -0.371 -1.592 -8.219 1 98.81 59 VAL B CA 1
ATOM 1549 C C . VAL B 1 59 ? -0.808 -0.311 -8.93 1 98.81 59 VAL B C 1
ATOM 1551 O O . VAL B 1 59 ? -0.045 0.655 -9 1 98.81 59 VAL B O 1
ATOM 1554 N N . ASP B 1 60 ? -2.023 -0.34 -9.484 1 98.62 60 ASP B N 1
ATOM 1555 C CA . ASP B 1 60 ? -2.564 0.887 -10.062 1 98.62 60 ASP B CA 1
ATOM 1556 C C . ASP B 1 60 ? -2.777 1.952 -8.984 1 98.62 60 ASP B C 1
ATOM 1558 O O . ASP B 1 60 ? -2.648 1.673 -7.793 1 98.62 60 ASP B O 1
ATOM 1562 N N . SER B 1 61 ? -3.094 3.154 -9.461 1 98.5 61 SER B N 1
ATOM 1563 C CA . SER B 1 61 ? -3.299 4.246 -8.516 1 98.5 61 SER B CA 1
ATOM 1564 C C . SER B 1 61 ? -4.402 3.916 -7.516 1 98.5 61 SER B C 1
ATOM 1566 O O . SER B 1 61 ? -5.375 3.238 -7.859 1 98.5 61 SER B O 1
ATOM 1568 N N . ILE B 1 62 ? -4.227 4.398 -6.348 1 98.44 62 ILE B N 1
ATOM 1569 C CA . ILE B 1 62 ? -5.168 4.184 -5.25 1 98.44 62 ILE B CA 1
ATOM 1570 C C . ILE B 1 62 ? -5.719 5.527 -4.773 1 98.44 62 ILE B C 1
ATOM 1572 O O . ILE B 1 62 ? -4.961 6.473 -4.555 1 98.44 62 ILE B O 1
ATOM 1576 N N . VAL B 1 63 ? -7.016 5.551 -4.656 1 98.12 63 VAL B N 1
ATOM 1577 C CA . VAL B 1 63 ? -7.66 6.703 -4.035 1 98.12 63 VAL B CA 1
ATOM 1578 C C . VAL B 1 63 ? -8.375 6.27 -2.76 1 98.12 63 VAL B C 1
ATOM 1580 O O . VAL B 1 63 ? -9.195 5.348 -2.785 1 98.12 63 VAL B O 1
ATOM 1583 N N . PHE B 1 64 ? -7.996 6.898 -1.704 1 97.88 64 PHE B N 1
ATOM 1584 C CA . PHE B 1 64 ? -8.68 6.629 -0.443 1 97.88 64 PHE B CA 1
ATOM 1585 C C . PHE B 1 64 ? -9.914 7.512 -0.297 1 97.88 64 PHE B C 1
ATOM 1587 O O . PHE B 1 64 ? -9.797 8.711 -0.025 1 97.88 64 PHE B O 1
ATOM 1594 N N . ILE B 1 65 ? -11.062 6.879 -0.318 1 96.06 65 ILE B N 1
ATOM 1595 C CA . ILE B 1 65 ? -12.336 7.574 -0.447 1 96.06 65 ILE B CA 1
ATOM 1596 C C . ILE B 1 65 ? -12.852 7.965 0.936 1 96.06 65 ILE B C 1
ATOM 1598 O O . ILE B 1 65 ? -13.258 9.109 1.154 1 96.06 65 ILE B O 1
ATOM 1602 N N . LYS B 1 66 ? -12.859 6.992 1.877 1 93.31 66 LYS B N 1
ATOM 1603 C CA . LYS B 1 66 ? -13.305 7.219 3.248 1 93.31 66 LYS B CA 1
ATOM 1604 C C . LYS B 1 66 ? -12.32 6.629 4.254 1 93.31 66 LYS B C 1
ATOM 1606 O O . LYS B 1 66 ? -11.75 5.566 4.02 1 93.31 66 LYS B O 1
ATOM 1611 N N . PRO B 1 67 ? -12.242 7.305 5.367 1 93.06 67 PRO B N 1
ATOM 1612 C CA . PRO B 1 67 ? -11.344 6.77 6.395 1 93.06 67 PRO B CA 1
ATOM 1613 C C . PRO B 1 67 ? -11.93 5.574 7.137 1 93.06 67 PRO B C 1
ATOM 1615 O O . PRO B 1 67 ? -13.148 5.387 7.141 1 93.06 67 PRO B O 1
ATOM 1618 N N . VAL B 1 68 ? -11.031 4.719 7.637 1 94.81 68 VAL B N 1
ATOM 1619 C CA . VAL B 1 68 ? -11.398 3.604 8.508 1 94.81 68 VAL B CA 1
ATOM 1620 C C . VAL B 1 68 ? -11.141 3.977 9.961 1 94.81 68 VAL B C 1
ATOM 1622 O O . VAL B 1 68 ? -10.133 4.605 10.281 1 94.81 68 VAL B O 1
ATOM 1625 N N . SER B 1 69 ? -12.07 3.609 10.875 1 93.31 69 SER B N 1
ATOM 1626 C CA . SER B 1 69 ? -11.891 3.846 12.305 1 93.31 69 SER B CA 1
ATOM 1627 C C . SER B 1 69 ? -11.492 2.566 13.031 1 93.31 69 SER B C 1
ATOM 1629 O O . SER B 1 69 ? -11.82 1.465 12.578 1 93.31 69 SER B O 1
ATOM 1631 N N . VAL B 1 70 ? -10.812 2.838 14.125 1 95.5 70 VAL B N 1
ATOM 1632 C CA . VAL B 1 70 ? -10.555 1.697 14.992 1 95.5 70 VAL B CA 1
ATOM 1633 C C . VAL B 1 70 ? -11.875 1.021 15.367 1 95.5 70 VAL B C 1
ATOM 1635 O O . VAL B 1 70 ? -12.852 1.694 15.703 1 95.5 70 VAL B O 1
ATOM 1638 N N . GLY B 1 71 ? -11.984 -0.277 15.211 1 93.94 71 GLY B N 1
ATOM 1639 C CA . GLY B 1 71 ? -13.18 -1.027 15.539 1 93.94 71 GLY B CA 1
ATOM 1640 C C . GLY B 1 71 ? -14.031 -1.364 14.328 1 93.94 71 GLY B C 1
ATOM 1641 O O . GLY B 1 71 ? -14.93 -2.205 14.406 1 93.94 71 GLY B O 1
ATOM 1642 N N . ASP B 1 72 ? -13.773 -0.729 13.219 1 94.12 72 ASP B N 1
ATOM 1643 C CA . ASP B 1 72 ? -14.492 -1.065 12 1 94.12 72 ASP B CA 1
ATOM 1644 C C . ASP B 1 72 ? -14.133 -2.469 11.516 1 94.12 72 ASP B C 1
ATOM 1646 O O . ASP B 1 72 ? -12.977 -2.879 11.602 1 94.12 72 ASP B O 1
ATOM 1650 N N . VAL B 1 73 ? -15.133 -3.207 11.055 1 96.38 73 VAL B N 1
ATOM 1651 C CA . VAL B 1 73 ? -14.859 -4.441 10.328 1 96.38 73 VAL B CA 1
ATOM 1652 C C . VAL B 1 73 ? -14.453 -4.113 8.891 1 96.38 73 VAL B C 1
ATOM 1654 O O . VAL B 1 73 ? -15.211 -3.48 8.156 1 96.38 73 VAL B O 1
ATOM 1657 N N . VAL B 1 74 ? -13.227 -4.527 8.5 1 96.88 74 VAL B N 1
ATOM 1658 C CA . VAL B 1 74 ? -12.664 -4.238 7.184 1 96.88 74 VAL B CA 1
ATOM 1659 C C . VAL B 1 74 ? -12.758 -5.477 6.297 1 96.88 74 VAL B C 1
ATOM 1661 O O . VAL B 1 74 ? -12.234 -6.535 6.641 1 96.88 74 VAL B O 1
ATOM 1664 N N . CYS B 1 75 ? -13.445 -5.316 5.137 1 97.75 75 CYS B N 1
ATOM 1665 C CA . CYS B 1 75 ? -13.656 -6.402 4.184 1 97.75 75 CYS B CA 1
ATOM 1666 C C . CYS B 1 75 ? -12.977 -6.094 2.852 1 97.75 75 CYS B C 1
ATOM 1668 O O . CYS B 1 75 ? -13.234 -5.051 2.248 1 97.75 75 CYS B O 1
ATOM 1670 N N . CYS B 1 76 ? -12.125 -6.992 2.406 1 98.31 76 CYS B N 1
ATOM 1671 C CA . CYS B 1 76 ? -11.484 -6.863 1.102 1 98.31 76 CYS B CA 1
ATOM 1672 C C . CYS B 1 76 ? -12.094 -7.84 0.1 1 98.31 76 CYS B C 1
ATOM 1674 O O . CYS B 1 76 ? -12.078 -9.055 0.318 1 98.31 76 CYS B O 1
ATOM 1676 N N . HIS B 1 77 ? -12.625 -7.285 -0.923 1 97.81 77 HIS B N 1
ATOM 1677 C CA . HIS B 1 77 ? -13.211 -8.062 -2.01 1 97.81 77 HIS B CA 1
ATOM 1678 C C . HIS B 1 77 ? -12.336 -8 -3.26 1 97.81 77 HIS B C 1
ATOM 1680 O O . HIS B 1 77 ? -11.695 -6.984 -3.525 1 97.81 77 HIS B O 1
ATOM 1686 N N . GLY B 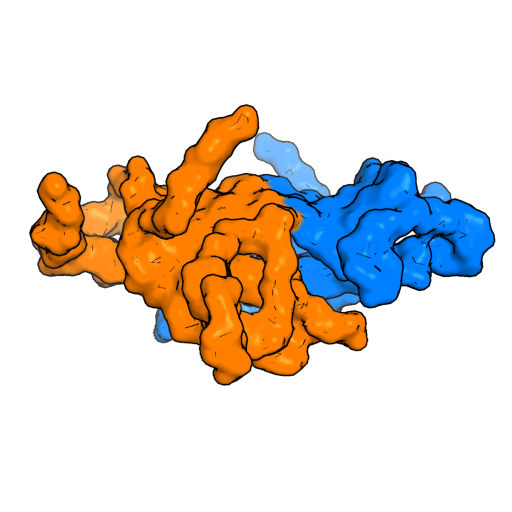1 78 ? -12.352 -9.078 -4.02 1 97.69 78 GLY B N 1
ATOM 1687 C CA . GLY B 1 78 ? -11.5 -9.125 -5.195 1 97.69 78 GLY B CA 1
ATOM 1688 C C . GLY B 1 78 ? -12.172 -9.766 -6.398 1 97.69 78 GLY B C 1
ATOM 1689 O O . GLY B 1 78 ? -13 -10.664 -6.242 1 97.69 78 GLY B O 1
ATOM 1690 N N . LYS B 1 79 ? -11.836 -9.297 -7.543 1 97.19 79 LYS B N 1
ATOM 1691 C CA . LYS B 1 79 ? -12.258 -9.836 -8.828 1 97.19 79 LYS B CA 1
ATOM 1692 C C . LYS B 1 79 ? -11.094 -9.883 -9.812 1 97.19 79 LYS B C 1
ATOM 1694 O O . LYS B 1 79 ? -10.43 -8.875 -10.055 1 97.19 79 LYS B O 1
ATOM 1699 N N . VAL B 1 80 ? -10.945 -11.07 -10.398 1 97.38 80 VAL B N 1
ATOM 1700 C CA . VAL B 1 80 ? -9.914 -11.195 -11.422 1 97.38 80 VAL B CA 1
ATOM 1701 C C . VAL B 1 80 ? -10.359 -10.484 -12.695 1 97.38 80 VAL B C 1
ATOM 1703 O O . VAL B 1 80 ? -11.453 -10.742 -13.211 1 97.38 80 VAL B O 1
ATOM 1706 N N . ILE B 1 81 ? -9.461 -9.672 -13.156 1 97.25 81 ILE B N 1
ATOM 1707 C CA . ILE B 1 81 ? -9.875 -8.922 -14.344 1 97.25 81 ILE B CA 1
ATOM 1708 C C . ILE B 1 81 ? -9.07 -9.383 -15.555 1 97.25 81 ILE B C 1
ATOM 1710 O O . ILE B 1 81 ? -9.477 -9.164 -16.703 1 97.25 81 ILE B O 1
ATOM 1714 N N . HIS B 1 82 ? -7.945 -10.008 -15.352 1 97.81 82 HIS B N 1
ATOM 1715 C CA . HIS B 1 82 ? -7.129 -10.508 -16.453 1 97.81 82 HIS B CA 1
ATOM 1716 C C . HIS B 1 82 ? -6.172 -11.602 -15.969 1 97.81 82 HIS B C 1
ATOM 1718 O O . HIS B 1 82 ? -5.57 -11.477 -14.898 1 97.81 82 HIS B O 1
ATOM 1724 N N . ILE B 1 83 ? -6.113 -12.648 -16.734 1 97.81 83 ILE B N 1
ATOM 1725 C CA . ILE B 1 83 ? -5.105 -13.688 -16.531 1 97.81 83 ILE B CA 1
ATOM 1726 C C . ILE B 1 83 ? -4.238 -13.828 -17.781 1 97.81 83 ILE B C 1
ATOM 1728 O O . ILE B 1 83 ? -4.727 -14.234 -18.828 1 97.81 83 ILE B O 1
ATOM 1732 N N . GLY B 1 84 ? -3.002 -13.445 -17.641 1 97.75 84 GLY B N 1
ATOM 1733 C CA . GLY B 1 84 ? -2.053 -13.602 -18.734 1 97.75 84 GLY B CA 1
ATOM 1734 C C . GLY B 1 84 ? -1.322 -14.93 -18.688 1 97.75 84 GLY B C 1
ATOM 1735 O O . GLY B 1 84 ? -1.844 -15.922 -18.172 1 97.75 84 GLY B O 1
ATOM 1736 N N . THR B 1 85 ? -0.101 -14.938 -19.344 1 98.12 85 THR B N 1
ATOM 1737 C CA . THR B 1 85 ? 0.703 -16.156 -19.359 1 98.12 85 THR B CA 1
ATOM 1738 C C . THR B 1 85 ? 1.295 -16.438 -17.984 1 98.12 85 THR B C 1
ATOM 1740 O O . THR B 1 85 ? 1.262 -17.578 -17.516 1 98.12 85 THR B O 1
ATOM 1743 N N . THR B 1 86 ? 1.811 -15.375 -17.422 1 98.5 86 THR B N 1
ATOM 1744 C CA . THR B 1 86 ? 2.459 -15.547 -16.125 1 98.5 86 THR B CA 1
ATOM 1745 C C . THR B 1 86 ? 1.845 -14.609 -15.094 1 98.5 86 THR B C 1
ATOM 1747 O O . THR B 1 86 ? 2.1 -14.75 -13.891 1 98.5 86 THR B O 1
ATOM 1750 N N . SER B 1 87 ? 0.992 -13.664 -15.547 1 98.5 87 SER B N 1
ATOM 1751 C CA . SER B 1 87 ? 0.537 -12.586 -14.672 1 98.5 87 SER B CA 1
ATOM 1752 C C . SER B 1 87 ? -0.978 -12.617 -14.508 1 98.5 87 SER B C 1
ATOM 1754 O O . SER B 1 87 ? -1.691 -13.172 -15.336 1 98.5 87 SER B O 1
ATOM 1756 N N . MET B 1 88 ? -1.433 -12.086 -13.43 1 98.5 88 MET B N 1
ATOM 1757 C CA . MET B 1 88 ? -2.842 -11.898 -13.102 1 98.5 88 MET B CA 1
ATOM 1758 C C . MET B 1 88 ? -3.104 -10.477 -12.617 1 98.5 88 MET B C 1
ATOM 1760 O O . MET B 1 88 ? -2.342 -9.945 -11.805 1 98.5 88 MET B O 1
ATOM 1764 N N . LYS B 1 89 ? -4.086 -9.891 -13.109 1 98.81 89 LYS B N 1
ATOM 1765 C CA . LYS B 1 89 ? -4.559 -8.602 -12.609 1 98.81 89 LYS B CA 1
ATOM 1766 C C . LYS B 1 89 ? -5.859 -8.75 -11.828 1 98.81 89 LYS B C 1
ATOM 1768 O O . LYS B 1 89 ? -6.836 -9.305 -12.336 1 98.81 89 LYS B O 1
ATOM 1773 N N . ILE B 1 90 ? -5.895 -8.328 -10.594 1 98.69 90 ILE B N 1
ATOM 1774 C CA . ILE B 1 90 ? -7.008 -8.5 -9.672 1 98.69 90 ILE B CA 1
ATOM 1775 C C . ILE B 1 90 ? -7.477 -7.141 -9.164 1 98.69 90 ILE B C 1
ATOM 1777 O O . ILE B 1 90 ? -6.691 -6.375 -8.594 1 98.69 90 ILE B O 1
ATOM 1781 N N . ASN B 1 91 ? -8.727 -6.828 -9.422 1 98.62 91 ASN B N 1
ATOM 1782 C CA . ASN B 1 91 ? -9.336 -5.645 -8.82 1 98.62 91 ASN B CA 1
ATOM 1783 C C . ASN B 1 91 ? -9.734 -5.887 -7.371 1 98.62 91 ASN B C 1
ATOM 1785 O O . ASN B 1 91 ? -10.461 -6.84 -7.074 1 98.62 91 ASN B O 1
ATOM 1789 N N . LEU B 1 92 ? -9.281 -5.055 -6.465 1 98.62 92 LEU B N 1
ATOM 1790 C CA . LEU B 1 92 ? -9.562 -5.18 -5.039 1 98.62 92 LEU B CA 1
ATOM 1791 C C . LEU B 1 92 ? -10.336 -3.969 -4.535 1 98.62 92 LEU B C 1
ATOM 1793 O O . LEU B 1 92 ? -10.039 -2.832 -4.906 1 98.62 92 LEU B O 1
ATOM 1797 N N . GLU B 1 93 ? -11.344 -4.258 -3.715 1 98.19 93 GLU B N 1
ATOM 1798 C CA . GLU B 1 93 ? -12.125 -3.238 -3.027 1 98.19 93 GLU B CA 1
ATOM 1799 C C . GLU B 1 93 ? -12.117 -3.459 -1.519 1 98.19 93 GLU B C 1
ATOM 1801 O O . GLU B 1 93 ? -12.336 -4.578 -1.049 1 98.19 93 GLU B O 1
ATOM 1806 N N . VAL B 1 94 ? -11.891 -2.426 -0.792 1 98.31 94 VAL B N 1
ATOM 1807 C CA . VAL B 1 94 ? -12 -2.48 0.662 1 98.31 94 VAL B CA 1
ATOM 1808 C C . VAL B 1 94 ? -13.281 -1.784 1.111 1 98.31 94 VAL B C 1
ATOM 1810 O O . VAL B 1 94 ? -13.531 -0.634 0.745 1 98.31 94 VAL B O 1
ATOM 1813 N N . TRP B 1 95 ? -14.031 -2.51 1.87 1 96.69 95 TRP B N 1
ATOM 1814 C CA . TRP B 1 95 ? -15.281 -2.012 2.432 1 96.69 95 TRP B CA 1
ATOM 1815 C C . TRP B 1 95 ? -15.273 -2.123 3.953 1 96.69 95 TRP B C 1
ATOM 1817 O O . TRP B 1 95 ? -14.648 -3.027 4.516 1 96.69 95 TRP B O 1
ATOM 1827 N N . THR B 1 96 ? -15.93 -1.154 4.586 1 93.94 96 THR B N 1
ATOM 1828 C CA . THR B 1 96 ? -16.109 -1.272 6.027 1 93.94 96 THR B CA 1
ATOM 1829 C C . THR B 1 96 ? -17.578 -1.468 6.375 1 93.94 96 THR B C 1
ATOM 1831 O O . THR B 1 96 ? -18.469 -1.02 5.637 1 93.94 96 THR B O 1
ATOM 1834 N N . LYS B 1 97 ? -17.781 -2.293 7.406 1 84.88 97 LYS B N 1
ATOM 1835 C CA . LYS B 1 97 ? -19.094 -2.436 8.039 1 84.88 97 LYS B CA 1
ATOM 1836 C C . LYS B 1 97 ? -19.078 -1.856 9.453 1 84.88 97 LYS B C 1
ATOM 1838 O O . LYS B 1 97 ? -18.203 -2.172 10.258 1 84.88 97 LYS B O 1
ATOM 1843 N N . LYS B 1 98 ? -19.891 -0.78 9.648 1 72.75 98 LYS B N 1
ATOM 1844 C CA . LYS B 1 98 ? -19.938 -0.208 10.992 1 72.75 98 LYS B CA 1
ATOM 1845 C C . LYS B 1 98 ? -20.719 -1.117 11.938 1 72.75 98 LYS B C 1
ATOM 1847 O O . LYS B 1 98 ? -21.781 -1.62 11.594 1 72.75 98 LYS B O 1
ATOM 1852 N N . THR B 1 99 ? -19.953 -1.757 12.812 1 63.56 99 THR B N 1
ATOM 1853 C CA . THR B 1 99 ? -20.656 -2.582 13.789 1 63.56 99 THR B CA 1
ATOM 1854 C C . THR B 1 99 ? -21.281 -1.715 14.875 1 63.56 99 THR B C 1
ATOM 1856 O O . THR B 1 99 ? -20.578 -1.007 15.594 1 63.56 99 THR B O 1
ATOM 1859 N N . SER B 1 100 ? -22.016 -0.869 14.602 1 52.53 100 SER B N 1
ATOM 1860 C CA . SER B 1 100 ? -22.562 -0.08 15.703 1 52.53 100 SER B CA 1
ATOM 1861 C C . SER B 1 100 ? -23.031 -0.974 16.844 1 52.53 100 SER B C 1
ATOM 1863 O O . SER B 1 100 ? -23.688 -1.987 16.609 1 52.53 100 SER B O 1
ATOM 1865 N N . ALA B 1 101 ? -22.328 -0.976 17.984 1 48.69 101 ALA B N 1
ATOM 1866 C CA . ALA B 1 101 ? -22.953 -1.559 19.156 1 48.69 101 ALA B CA 1
ATOM 1867 C C . ALA B 1 101 ? -24.422 -1.203 19.234 1 48.69 101 ALA B C 1
ATOM 1869 O O . ALA B 1 101 ? -25.203 -1.895 19.891 1 48.69 101 ALA B O 1
ATOM 1870 N N . SER B 1 102 ? -24.719 0.128 19.266 1 46.38 102 SER B N 1
ATOM 1871 C CA . SER B 1 102 ? -26.062 0.561 19.625 1 46.38 102 SER B CA 1
ATOM 1872 C C . SER B 1 102 ? -27.047 0.308 18.484 1 46.38 102 SER B C 1
ATOM 1874 O O . SER B 1 102 ? -26.688 0.422 17.312 1 46.38 102 SER B O 1
ATOM 1876 N N . GLY B 1 103 ? -27.828 -0.705 18.531 1 44.62 103 GLY B N 1
ATOM 1877 C CA . GLY B 1 103 ? -29.062 -1.059 17.844 1 44.62 103 GLY B CA 1
ATOM 1878 C C . GLY B 1 103 ? -29.531 -0.005 16.859 1 44.62 103 GLY B C 1
ATOM 1879 O O . GLY B 1 103 ? -30.688 -0.012 16.438 1 44.62 103 GLY B O 1
ATOM 1880 N N . THR B 1 104 ? -28.875 1.099 16.844 1 47.03 104 THR B N 1
ATOM 1881 C CA . THR B 1 104 ? -29.516 2.121 16.031 1 47.03 104 THR B CA 1
ATOM 1882 C C . THR B 1 104 ? -29.312 1.839 14.539 1 47.03 104 THR B C 1
ATOM 1884 O O . THR B 1 104 ? -28.391 1.111 14.164 1 47.03 104 THR B O 1
ATOM 1887 N N . ALA B 1 105 ? -30.203 2.375 13.656 1 48.38 105 ALA B N 1
ATOM 1888 C CA . ALA B 1 105 ? -30.594 2.256 12.25 1 48.38 105 ALA B CA 1
ATOM 1889 C C . ALA B 1 105 ? -29.359 2.266 11.344 1 48.38 105 ALA B C 1
ATOM 1891 O O . ALA B 1 105 ? -29.438 1.848 10.188 1 48.38 105 ALA B O 1
ATOM 1892 N N . HIS B 1 106 ? -28.141 2.846 11.711 1 52.84 106 HIS B N 1
ATOM 1893 C CA . HIS B 1 106 ? -27.047 2.992 10.758 1 52.84 106 HIS B CA 1
ATOM 1894 C C . HIS B 1 106 ? -26.125 1.786 10.797 1 52.84 106 HIS B C 1
ATOM 1896 O O . HIS B 1 106 ? -25 1.837 10.266 1 52.84 106 HIS B O 1
ATOM 1902 N N . ALA B 1 107 ? -26.438 0.683 11.594 1 52.47 107 ALA B N 1
ATOM 1903 C CA . ALA B 1 107 ? -25.703 -0.541 11.93 1 52.47 107 ALA B CA 1
ATOM 1904 C C . ALA B 1 107 ? -25.359 -1.341 10.68 1 52.47 107 ALA B C 1
ATOM 1906 O O . ALA B 1 107 ? -24.531 -2.246 10.719 1 52.47 107 ALA B O 1
ATOM 1907 N N . HIS B 1 108 ? -25.797 -0.853 9.617 1 59.06 108 HIS B N 1
ATOM 1908 C CA . HIS B 1 108 ? -25.594 -1.736 8.477 1 59.06 108 HIS B CA 1
ATOM 1909 C C . HIS B 1 108 ? -24.984 -0.982 7.305 1 59.06 108 HIS B C 1
ATOM 1911 O O . HIS B 1 108 ? -25.016 -1.458 6.168 1 59.06 108 HIS B O 1
ATOM 1917 N N . GLU B 1 109 ? -24.422 0.214 7.738 1 75.19 109 GLU B N 1
ATOM 1918 C CA . GLU B 1 109 ? -23.953 0.977 6.582 1 75.19 109 GLU B CA 1
ATOM 1919 C C . GLU B 1 109 ? -22.531 0.573 6.195 1 75.19 109 GLU B C 1
ATOM 1921 O O . GLU B 1 109 ? -21.672 0.396 7.062 1 75.19 109 GLU B O 1
ATOM 1926 N N . ARG B 1 110 ? -22.422 0.059 4.949 1 85.44 110 ARG B N 1
ATOM 1927 C CA . ARG B 1 110 ? -21.141 -0.252 4.324 1 85.44 110 ARG B CA 1
ATOM 1928 C C . ARG B 1 110 ? -20.656 0.903 3.449 1 85.44 110 ARG B C 1
ATOM 1930 O O . ARG B 1 110 ? -21.453 1.539 2.76 1 85.44 110 ARG B O 1
ATOM 1937 N N . PHE B 1 111 ? -19.406 1.217 3.686 1 91.56 111 PHE B N 1
ATOM 1938 C CA . PHE B 1 111 ? -18.875 2.23 2.781 1 91.56 111 PHE B CA 1
ATOM 1939 C C . PHE B 1 111 ? -17.609 1.738 2.102 1 91.56 111 PHE B C 1
ATOM 1941 O O . PHE B 1 111 ? -16.828 1.002 2.701 1 91.56 111 PHE B O 1
ATOM 1948 N N . LEU B 1 112 ? -17.453 2.123 0.799 1 96.06 112 LEU B N 1
ATOM 1949 C CA . LEU B 1 112 ? -16.234 1.86 0.045 1 96.06 112 LEU B CA 1
ATOM 1950 C C . LEU B 1 112 ? -15.078 2.727 0.552 1 96.06 112 LEU B C 1
ATOM 1952 O O . LEU B 1 112 ? -15.18 3.955 0.564 1 96.06 112 LEU B O 1
ATOM 1956 N N . VAL B 1 113 ? -14.055 2.092 0.989 1 97 113 VAL B N 1
ATOM 1957 C CA . VAL B 1 113 ? -12.875 2.777 1.517 1 97 113 VAL B CA 1
ATOM 1958 C C . VAL B 1 113 ? -11.906 3.096 0.378 1 97 113 VAL B C 1
ATOM 1960 O O . VAL B 1 113 ? -11.391 4.211 0.29 1 97 113 VAL B O 1
ATOM 1963 N N . THR B 1 114 ? -11.609 2.127 -0.432 1 97.94 114 THR B N 1
ATOM 1964 C CA . THR B 1 114 ? -10.68 2.281 -1.546 1 97.94 114 THR B CA 1
ATOM 1965 C C . THR B 1 114 ? -10.82 1.122 -2.529 1 97.94 114 THR B C 1
ATOM 1967 O O . THR B 1 114 ? -11.414 0.092 -2.203 1 97.94 114 THR B O 1
ATOM 1970 N N . LYS B 1 115 ? -10.289 1.348 -3.727 1 97.69 115 LYS B N 1
ATOM 1971 C CA . LYS B 1 115 ? -10.219 0.329 -4.77 1 97.69 115 LYS B CA 1
ATOM 1972 C C . LYS B 1 115 ? -8.969 0.501 -5.625 1 97.69 115 LYS B C 1
ATOM 1974 O O . LYS B 1 115 ? -8.523 1.626 -5.863 1 97.69 115 LYS B O 1
ATOM 1979 N N . ALA B 1 116 ? -8.469 -0.572 -6.035 1 98.56 116 ALA B N 1
ATOM 1980 C CA . ALA B 1 116 ? -7.309 -0.549 -6.918 1 98.56 116 ALA B CA 1
ATOM 1981 C C . ALA B 1 116 ? -7.07 -1.919 -7.547 1 98.56 116 ALA B C 1
ATOM 1983 O O . ALA B 1 116 ? -7.449 -2.945 -6.977 1 98.56 116 ALA B O 1
ATOM 1984 N N . ALA B 1 117 ? -6.383 -1.915 -8.648 1 98.81 117 ALA B N 1
ATOM 1985 C CA . ALA B 1 117 ? -5.977 -3.164 -9.281 1 98.81 117 ALA B CA 1
ATOM 1986 C C . ALA B 1 117 ? -4.527 -3.508 -8.953 1 98.81 117 ALA B C 1
ATOM 1988 O O . ALA B 1 117 ? -3.648 -2.648 -9.016 1 98.81 117 ALA B O 1
ATOM 1989 N N . PHE B 1 118 ? -4.336 -4.715 -8.586 1 98.88 118 PHE B N 1
ATOM 1990 C CA . PHE B 1 118 ? -3.018 -5.27 -8.305 1 98.88 118 PHE B CA 1
ATOM 1991 C C . PHE B 1 118 ? -2.621 -6.281 -9.375 1 98.88 118 PHE B C 1
ATOM 1993 O O . PHE B 1 118 ? -3.451 -7.078 -9.82 1 98.88 118 PHE B O 1
ATOM 2000 N N . THR B 1 119 ? -1.359 -6.277 -9.766 1 98.88 119 THR B N 1
ATOM 2001 C CA . THR B 1 119 ? -0.824 -7.258 -10.703 1 98.88 119 THR B CA 1
ATOM 2002 C C . THR B 1 119 ? 0.156 -8.195 -10 1 98.88 119 THR B C 1
ATOM 2004 O O . THR B 1 119 ? 1.11 -7.746 -9.367 1 98.88 119 THR B O 1
ATOM 2007 N N . TYR B 1 120 ? -0.081 -9.43 -10.133 1 98.62 120 TYR B N 1
ATOM 2008 C CA . TYR B 1 120 ? 0.771 -10.469 -9.57 1 98.62 120 TYR B CA 1
ATOM 2009 C C . TYR B 1 120 ? 1.4 -11.312 -10.68 1 98.62 120 TYR B C 1
ATOM 2011 O O . TYR B 1 120 ? 0.782 -11.539 -11.719 1 98.62 120 TYR B O 1
ATOM 2019 N N . VAL B 1 121 ? 2.586 -11.781 -10.406 1 98.56 121 VAL B N 1
ATOM 2020 C CA . VAL B 1 121 ? 3.27 -12.68 -11.328 1 98.56 121 VAL B CA 1
ATOM 2021 C C . VAL B 1 121 ? 3.609 -13.992 -10.617 1 98.56 121 VAL B C 1
ATOM 2023 O O . VAL B 1 121 ? 4.125 -13.977 -9.5 1 98.56 121 VAL B O 1
ATOM 2026 N N . ALA B 1 122 ? 3.27 -15.102 -11.25 1 98.31 122 ALA B N 1
ATOM 2027 C CA . ALA B 1 122 ? 3.66 -16.406 -10.727 1 98.31 122 ALA B CA 1
ATOM 2028 C C . ALA B 1 122 ? 5.16 -16.641 -10.891 1 98.31 122 ALA B C 1
ATOM 2030 O O . ALA B 1 122 ? 5.719 -16.375 -11.961 1 98.31 122 ALA B O 1
ATOM 2031 N N . ILE B 1 123 ? 5.785 -17.156 -9.82 1 97.31 123 ILE B N 1
ATOM 2032 C CA . ILE B 1 123 ? 7.223 -17.391 -9.891 1 97.31 123 ILE B CA 1
ATOM 2033 C C . ILE B 1 123 ? 7.539 -18.797 -9.383 1 97.31 123 ILE B C 1
ATOM 2035 O O . ILE B 1 123 ? 6.762 -19.375 -8.617 1 97.31 123 ILE B O 1
ATOM 2039 N N . ASP B 1 124 ? 8.688 -19.328 -9.812 1 96.06 124 ASP B N 1
ATOM 2040 C CA . ASP B 1 124 ? 9.117 -20.656 -9.352 1 96.06 124 ASP B CA 1
ATOM 2041 C C . ASP B 1 124 ? 9.992 -20.531 -8.109 1 96.06 124 ASP B C 1
ATOM 2043 O O . ASP B 1 124 ? 10.086 -19.469 -7.5 1 96.06 124 ASP B O 1
ATOM 2047 N N . ALA B 1 125 ? 10.547 -21.641 -7.719 1 92.88 125 ALA B N 1
ATOM 2048 C CA . ALA B 1 125 ? 11.32 -21.703 -6.477 1 92.88 125 ALA B CA 1
ATOM 2049 C C . ALA B 1 125 ? 12.555 -20.828 -6.547 1 92.88 125 ALA B C 1
ATOM 2051 O O . ALA B 1 125 ? 13.102 -20.422 -5.516 1 92.88 125 ALA B O 1
ATOM 2052 N N . MET B 1 126 ? 12.969 -20.469 -7.777 1 92.69 126 MET B N 1
ATOM 2053 C CA . MET B 1 126 ? 14.172 -19.672 -7.965 1 92.69 126 MET B CA 1
ATOM 2054 C C . MET B 1 126 ? 13.82 -18.203 -8.172 1 92.69 126 MET B C 1
ATOM 2056 O O . MET B 1 126 ? 14.703 -17.375 -8.414 1 92.69 126 MET B O 1
ATOM 2060 N N . GLY B 1 127 ? 12.57 -17.875 -8.156 1 92.94 127 GLY B N 1
ATOM 2061 C CA . GLY B 1 127 ? 12.148 -16.484 -8.297 1 92.94 127 GLY B CA 1
ATOM 2062 C C . GLY B 1 127 ? 11.953 -16.062 -9.734 1 92.94 127 GLY B C 1
ATOM 2063 O O . GLY B 1 127 ? 11.828 -14.867 -10.023 1 92.94 127 GLY B O 1
ATOM 2064 N N . LYS B 1 128 ? 11.969 -17.094 -10.617 1 96.06 128 LYS B N 1
ATOM 2065 C CA . LYS B 1 128 ? 11.75 -16.797 -12.031 1 96.06 128 LYS B CA 1
ATOM 2066 C C . LYS B 1 128 ? 10.273 -16.922 -12.398 1 96.06 128 LYS B C 1
ATOM 2068 O O . LYS B 1 128 ? 9.586 -17.812 -11.906 1 96.06 128 LYS B O 1
ATOM 2073 N N . LYS B 1 129 ? 9.914 -16.141 -13.383 1 97.56 129 LYS B N 1
ATOM 2074 C CA . LYS B 1 129 ? 8.531 -16.188 -13.836 1 97.56 129 LYS B CA 1
ATOM 2075 C C . LYS B 1 129 ? 8.164 -17.578 -14.352 1 97.56 129 LYS B C 1
ATOM 2077 O O . LYS B 1 129 ? 8.977 -18.234 -15.008 1 97.56 129 LYS B O 1
ATOM 2082 N N . GLN B 1 130 ? 6.961 -17.969 -14.078 1 97.5 130 GLN B N 1
ATOM 2083 C CA . GLN B 1 130 ? 6.48 -19.25 -14.586 1 97.5 130 GLN B CA 1
ATOM 2084 C C . GLN B 1 130 ? 5.055 -19.125 -15.125 1 97.5 130 GLN B C 1
ATOM 2086 O O . GLN B 1 130 ? 4.289 -18.266 -14.688 1 97.5 130 GLN B O 1
ATOM 2091 N N . VAL B 1 131 ? 4.723 -20 -16 1 98 131 VAL B N 1
ATOM 2092 C CA . VAL B 1 131 ? 3.428 -20 -16.672 1 98 131 VAL B CA 1
ATOM 2093 C C . VAL B 1 131 ? 2.334 -20.406 -15.688 1 98 131 VAL B C 1
ATOM 2095 O O . VAL B 1 131 ? 2.521 -21.328 -14.891 1 98 131 VAL B O 1
ATOM 2098 N N . ILE B 1 132 ? 1.199 -19.688 -15.734 1 98.12 132 ILE B N 1
ATOM 2099 C CA . ILE B 1 132 ? 0.007 -20.125 -15.008 1 98.12 132 ILE B CA 1
ATOM 2100 C C . ILE B 1 132 ? -0.62 -21.328 -15.719 1 98.12 132 ILE B C 1
ATOM 2102 O O . ILE B 1 132 ? -1.164 -21.188 -16.812 1 98.12 132 ILE B O 1
ATOM 2106 N N . ASP B 1 133 ? -0.55 -22.469 -15.07 1 96.81 133 ASP B N 1
ATOM 2107 C CA . ASP B 1 133 ? -1.066 -23.703 -15.656 1 96.81 133 ASP B CA 1
ATOM 2108 C C . ASP B 1 133 ? -2.594 -23.734 -15.617 1 96.81 133 ASP B C 1
ATOM 2110 O O . ASP B 1 133 ? -3.189 -24.031 -14.578 1 96.81 133 ASP B O 1
ATOM 2114 N N . LYS B 1 134 ? -3.197 -23.547 -16.719 1 94.69 134 LYS B N 1
ATOM 2115 C CA . LYS B 1 134 ? -4.652 -23.469 -16.797 1 94.69 134 LYS B CA 1
ATOM 2116 C C . LYS B 1 134 ? -5.289 -24.859 -16.688 1 94.69 134 LYS B C 1
ATOM 2118 O O . LYS B 1 134 ? -6.508 -24.969 -16.578 1 94.69 134 LYS B O 1
ATOM 2123 N N . GLU B 1 135 ? -4.43 -25.859 -16.641 1 95.06 135 GLU B N 1
ATOM 2124 C CA . GLU B 1 135 ? -4.926 -27.219 -16.469 1 95.06 135 GLU B CA 1
ATOM 2125 C C . GLU B 1 135 ? -4.75 -27.688 -15.039 1 95.06 135 GLU B C 1
ATOM 2127 O O . GLU B 1 135 ? -5.18 -28.797 -14.68 1 95.06 135 GLU B O 1
ATOM 2132 N N . SER B 1 136 ? -4.125 -26.828 -14.305 1 94.62 136 SER B N 1
ATOM 2133 C CA . SER B 1 136 ? -3.898 -27.203 -12.906 1 94.62 136 SER B CA 1
ATOM 2134 C C . SER B 1 136 ? -5.215 -27.312 -12.148 1 94.62 136 SER B C 1
ATOM 2136 O O . SER B 1 136 ? -6.211 -26.688 -12.516 1 94.62 136 SER B O 1
ATOM 2138 N N . PRO B 1 137 ? -5.258 -28.203 -11.086 1 94.81 137 PRO B N 1
ATOM 2139 C CA . PRO B 1 137 ? -6.461 -28.297 -10.258 1 94.81 137 PRO B CA 1
ATOM 2140 C C . PRO B 1 137 ? -6.887 -26.969 -9.664 1 94.81 137 PRO B C 1
ATOM 2142 O O . PRO B 1 137 ? -8.086 -26.688 -9.539 1 94.81 137 PRO B O 1
ATOM 2145 N N . CYS B 1 138 ? -5.945 -26.109 -9.312 1 94.38 138 CYS B N 1
ATOM 2146 C CA . CYS B 1 138 ? -6.242 -24.797 -8.75 1 94.38 138 CYS B CA 1
ATOM 2147 C C . CYS B 1 138 ? -7.023 -23.953 -9.742 1 94.38 138 CYS B C 1
ATOM 2149 O O . CYS B 1 138 ? -8.07 -23.391 -9.398 1 94.38 138 CYS B O 1
ATOM 2151 N N . PHE B 1 139 ? -6.527 -23.875 -10.891 1 95.06 139 PHE B N 1
ATOM 2152 C CA . PHE B 1 139 ? -7.164 -23.047 -11.906 1 95.06 139 PHE B CA 1
ATOM 2153 C C . PHE B 1 139 ? -8.547 -23.578 -12.242 1 95.06 139 PHE B C 1
ATOM 2155 O O . PHE B 1 139 ? -9.5 -22.797 -12.383 1 95.06 139 PHE B O 1
ATOM 2162 N N . GLN B 1 140 ? -8.648 -24.875 -12.32 1 94.62 140 GLN B N 1
ATOM 2163 C CA . GLN B 1 140 ? -9.93 -25.5 -12.641 1 94.62 140 GLN B CA 1
ATOM 2164 C C . GLN B 1 140 ? -10.953 -25.25 -11.531 1 94.62 140 GLN B C 1
ATOM 2166 O O . GLN B 1 140 ? -12.117 -24.953 -11.812 1 94.62 140 GLN B O 1
ATOM 2171 N N . GLU B 1 141 ? -10.469 -25.391 -10.344 1 94.69 141 GLU B N 1
ATOM 2172 C CA . GLU B 1 141 ? -11.352 -25.125 -9.211 1 94.69 141 GLU B CA 1
ATOM 2173 C C . GLU B 1 141 ? -11.828 -23.672 -9.211 1 94.69 141 GLU B C 1
ATOM 2175 O O . GLU B 1 141 ? -12.992 -23.391 -8.938 1 94.69 141 GLU B O 1
ATOM 2180 N N . PHE B 1 142 ? -10.914 -22.844 -9.531 1 94.06 142 PHE B N 1
ATOM 2181 C CA . PHE B 1 142 ? -11.25 -21.422 -9.602 1 94.06 142 PHE B CA 1
ATOM 2182 C C . PHE B 1 142 ? -12.297 -21.172 -10.688 1 94.06 142 PHE B C 1
ATOM 2184 O O . PHE B 1 142 ? -13.289 -20.484 -10.445 1 94.06 142 PHE B O 1
ATOM 2191 N N . MET B 1 143 ? -12.125 -21.719 -11.82 1 92 143 MET B N 1
ATOM 2192 C CA . MET B 1 143 ? -13.047 -21.547 -12.945 1 92 143 MET B CA 1
ATOM 2193 C C . MET B 1 143 ? -14.414 -22.125 -12.625 1 92 143 MET B C 1
ATOM 2195 O O . MET B 1 143 ? -15.438 -21.562 -13.016 1 92 143 MET B O 1
ATOM 2199 N N . GLN B 1 144 ? -14.438 -23.125 -11.898 1 91.38 144 GLN B N 1
ATOM 2200 C CA . GLN B 1 144 ? -15.695 -23.781 -11.555 1 91.38 144 GLN B CA 1
ATOM 2201 C C . GLN B 1 144 ? -16.5 -22.969 -10.547 1 91.38 144 GLN B C 1
ATOM 2203 O O . GLN B 1 144 ? -17.719 -23.047 -10.516 1 91.38 144 GLN B O 1
ATOM 2208 N N . ASN B 1 145 ? -15.758 -22.188 -9.766 1 88.25 145 ASN B N 1
ATOM 2209 C CA . ASN B 1 145 ? -16.406 -21.438 -8.703 1 88.25 145 ASN B CA 1
ATOM 2210 C C . ASN B 1 145 ? -16.828 -20.031 -9.164 1 88.25 145 ASN B C 1
ATOM 2212 O O . ASN B 1 145 ? -17.406 -19.266 -8.398 1 88.25 145 ASN B O 1
ATOM 2216 N N . LEU B 1 146 ? -16.484 -19.609 -10.391 1 82.94 146 LEU B N 1
ATOM 2217 C CA . LEU B 1 146 ? -16.922 -18.312 -10.914 1 82.94 146 LEU B CA 1
ATOM 2218 C C . LEU B 1 146 ? -18.422 -18.266 -11.109 1 82.94 146 LEU B C 1
ATOM 2220 O O . LEU B 1 146 ? -19.016 -19.234 -11.617 1 82.94 146 LEU B O 1
ATOM 2224 N N . PRO B 1 147 ? -18.938 -17.172 -10.352 1 63.41 147 PRO B N 1
ATOM 2225 C CA . PRO B 1 147 ? -20.391 -17.125 -10.602 1 63.41 147 PRO B CA 1
ATOM 2226 C C . PRO B 1 147 ? -20.719 -17 -12.086 1 63.41 147 PRO B C 1
ATOM 2228 O O . PRO B 1 147 ? -20.031 -16.297 -12.828 1 63.41 147 PRO B O 1
ATOM 2231 N N . LEU B 1 148 ? -21.422 -17.938 -12.719 1 52.72 148 LEU B N 1
ATOM 2232 C CA . LEU B 1 148 ? -21.938 -17.922 -14.086 1 52.72 148 LEU B CA 1
ATOM 2233 C C . LEU B 1 148 ? -22.797 -16.703 -14.336 1 52.72 148 LEU B C 1
ATOM 2235 O O . LEU B 1 148 ? -23.484 -16.219 -13.43 1 52.72 148 LEU B O 1
#